Protein AF-A0A0D0SAA5-F1 (afdb_monomer_lite)

Radius of gyration: 20.8 Å; chains: 1; bounding box: 43×66×43 Å

Foldseek 3Di:
DDDDDDPDPCCCVPPCQDPPHPCDPVDPDDDDDDFDALVRQVVVQDLDDPVQSLQQCLVQNRHVVSSVQADSVDGPVVSCCVACVNPVHPNVCVVLVVQVVVDVCSPLLVLLVVQLLVPDFALVSSCVSSVHDSVVSVVSVVSCVVVVQWAFDADPDDDDDDGGGGNIQGDDDPDRRVNVSVVSVVVVVVPPD

Structure (mmCIF, N/CA/C/O backbone):
data_AF-A0A0D0SAA5-F1
#
_entry.id   AF-A0A0D0SAA5-F1
#
loop_
_atom_site.group_PDB
_atom_site.id
_atom_site.type_symbol
_atom_site.label_atom_id
_atom_site.label_alt_id
_atom_site.label_comp_id
_atom_site.label_asym_id
_atom_site.label_entity_id
_atom_site.label_seq_id
_atom_site.pdbx_PDB_ins_code
_atom_site.Cartn_x
_atom_site.Cartn_y
_atom_site.Cartn_z
_atom_site.occupancy
_atom_site.B_iso_or_equiv
_atom_site.auth_seq_id
_atom_site.auth_comp_id
_atom_site.auth_asym_id
_atom_site.auth_atom_id
_atom_site.pdbx_PDB_model_num
ATOM 1 N N . MET A 1 1 ? -12.841 -34.172 -3.229 1.00 79.88 1 MET A N 1
ATOM 2 C CA . MET A 1 1 ? -12.987 -32.746 -3.590 1.00 79.88 1 MET A CA 1
ATOM 3 C C . MET A 1 1 ? -11.594 -32.142 -3.616 1.00 79.88 1 MET A C 1
ATOM 5 O O . MET A 1 1 ? -10.878 -32.330 -2.644 1.00 79.88 1 MET A O 1
ATOM 9 N N . LEU A 1 2 ? -11.186 -31.523 -4.725 1.00 84.12 2 LEU A N 1
ATOM 10 C CA . LEU A 1 2 ? -9.892 -30.847 -4.869 1.00 84.12 2 LEU A CA 1
ATOM 11 C C . LEU A 1 2 ? -10.168 -29.350 -4.999 1.00 84.12 2 LEU A C 1
ATOM 13 O O . LEU A 1 2 ? -10.985 -28.964 -5.833 1.00 84.12 2 LEU A O 1
ATOM 17 N N . ILE A 1 3 ? -9.505 -28.534 -4.183 1.00 88.31 3 ILE A N 1
ATOM 18 C CA . ILE A 1 3 ? -9.554 -27.075 -4.282 1.00 88.31 3 ILE A CA 1
ATOM 19 C C . ILE A 1 3 ? -8.157 -26.616 -4.673 1.00 88.31 3 ILE A C 1
ATOM 21 O O . ILE A 1 3 ? -7.181 -26.968 -4.015 1.00 88.31 3 ILE A O 1
ATOM 25 N N . LEU A 1 4 ? -8.078 -25.855 -5.759 1.00 86.56 4 LEU A N 1
ATOM 26 C CA . LEU A 1 4 ? -6.849 -25.232 -6.218 1.00 86.56 4 LEU A CA 1
ATOM 27 C C . LEU A 1 4 ? -6.993 -23.717 -6.067 1.00 86.56 4 LEU A C 1
ATOM 29 O O . LEU A 1 4 ? -7.907 -23.126 -6.642 1.00 86.56 4 LEU A O 1
ATOM 33 N N . CYS A 1 5 ? -6.085 -23.107 -5.314 1.00 88.25 5 CYS A N 1
ATOM 34 C CA . CYS A 1 5 ? -5.991 -21.665 -5.128 1.00 88.25 5 CYS A CA 1
ATOM 35 C C . CYS A 1 5 ? -4.613 -21.167 -5.581 1.00 88.25 5 CYS A C 1
ATOM 37 O O . CYS A 1 5 ? -3.618 -21.886 -5.499 1.00 88.25 5 CYS A O 1
ATOM 39 N N . GLY A 1 6 ? -4.562 -19.936 -6.078 1.00 83.12 6 GLY A N 1
ATOM 40 C CA . GLY A 1 6 ? -3.330 -19.296 -6.520 1.00 83.12 6 GLY A CA 1
ATOM 41 C C . GLY A 1 6 ? -3.529 -17.791 -6.633 1.00 83.12 6 GLY A C 1
ATOM 42 O O . GLY A 1 6 ? -4.609 -17.341 -7.010 1.00 83.12 6 GLY A O 1
ATOM 43 N N . SER A 1 7 ? -2.498 -17.021 -6.290 1.00 74.62 7 SER A N 1
ATOM 44 C CA . SER A 1 7 ? -2.515 -15.555 -6.362 1.00 74.62 7 SER A CA 1
ATOM 45 C C . SER A 1 7 ? -2.307 -15.028 -7.785 1.00 74.62 7 SER A C 1
ATOM 47 O O . SER A 1 7 ? -2.818 -13.966 -8.130 1.00 74.62 7 SER A O 1
ATOM 49 N N . SER A 1 8 ? -1.603 -15.777 -8.642 1.00 81.31 8 SER A N 1
ATOM 50 C CA . SER A 1 8 ? -1.377 -15.399 -10.040 1.00 81.31 8 SER A CA 1
ATOM 51 C C . SER A 1 8 ? -2.518 -15.883 -10.935 1.00 81.31 8 SER A C 1
ATOM 53 O O . SER A 1 8 ? -2.555 -17.044 -11.352 1.00 81.31 8 SER A O 1
ATOM 55 N N . MET A 1 9 ? -3.445 -14.976 -11.247 1.00 78.75 9 MET A N 1
ATOM 56 C CA . MET A 1 9 ? -4.578 -15.260 -12.133 1.00 78.75 9 MET A CA 1
ATOM 57 C C . MET A 1 9 ? -4.109 -15.713 -13.523 1.00 78.75 9 MET A C 1
ATOM 59 O O . MET A 1 9 ? -4.581 -16.733 -14.019 1.00 78.75 9 MET A O 1
ATOM 63 N N . SER A 1 10 ? -3.108 -15.037 -14.094 1.00 74.69 10 SER A N 1
ATOM 64 C CA . SER A 1 10 ? -2.549 -15.370 -15.409 1.00 74.69 10 SER A CA 1
ATOM 65 C C . SER A 1 10 ? -1.925 -16.764 -15.425 1.00 74.69 10 SER A C 1
ATOM 67 O O . SER A 1 10 ? -2.183 -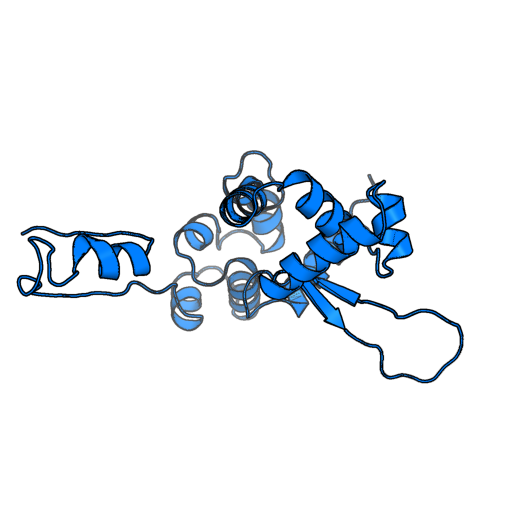17.552 -16.325 1.00 74.69 10 SER A O 1
ATOM 69 N N . TYR A 1 11 ? -1.161 -17.132 -14.390 1.00 81.81 11 TYR A N 1
ATOM 70 C CA . TYR A 1 11 ? -0.580 -18.474 -14.316 1.00 81.81 11 TYR A CA 1
ATOM 71 C C . TYR A 1 11 ? -1.658 -19.561 -14.215 1.00 81.81 11 TYR A C 1
ATOM 73 O O . TYR A 1 11 ? -1.576 -20.600 -14.877 1.00 81.81 11 TYR A O 1
ATOM 81 N N . MET A 1 12 ? -2.691 -19.309 -13.408 1.00 84.06 12 MET A N 1
ATOM 82 C CA . MET A 1 12 ? -3.827 -20.216 -13.265 1.00 84.06 12 MET A CA 1
ATOM 83 C C . MET A 1 12 ? -4.548 -20.428 -14.603 1.00 84.06 12 MET A C 1
ATOM 85 O O . MET A 1 12 ? -4.878 -21.565 -14.938 1.00 84.06 12 MET A O 1
ATOM 89 N N . GLU A 1 13 ? -4.745 -19.371 -15.387 1.00 81.69 13 GLU A N 1
ATOM 90 C CA . GLU A 1 13 ? -5.397 -19.434 -16.700 1.00 81.69 13 GLU A CA 1
ATOM 91 C C . GLU A 1 13 ? -4.508 -20.091 -17.768 1.00 81.69 13 GLU A C 1
ATOM 93 O O . GLU A 1 13 ? -4.952 -21.014 -18.454 1.00 81.69 13 GLU A O 1
ATOM 98 N N . ASP A 1 14 ? -3.238 -19.694 -17.850 1.00 83.44 14 ASP A N 1
ATOM 99 C CA . ASP A 1 14 ? -2.335 -20.062 -18.946 1.00 83.44 14 ASP A CA 1
ATOM 100 C C . ASP A 1 14 ? -1.665 -21.431 -18.779 1.00 83.44 14 ASP A C 1
ATOM 102 O O . ASP A 1 14 ? -1.259 -22.048 -19.766 1.00 83.44 14 ASP A O 1
ATOM 106 N N . HIS A 1 15 ? -1.521 -21.922 -17.546 1.00 81.81 15 HIS A N 1
ATOM 107 C CA . HIS A 1 15 ? -0.769 -23.153 -17.273 1.00 81.81 15 HIS A CA 1
ATOM 108 C C . HIS A 1 15 ? -1.620 -24.229 -16.614 1.00 81.81 15 HIS A C 1
ATOM 110 O O . HIS A 1 15 ? -1.475 -25.409 -16.935 1.00 81.81 15 HIS A O 1
ATOM 116 N N . VAL A 1 16 ? -2.513 -23.842 -15.701 1.00 81.88 16 VAL A N 1
ATOM 117 C CA . VAL A 1 16 ? -3.271 -24.820 -14.911 1.00 81.88 16 VAL A CA 1
ATOM 118 C C . VAL A 1 16 ? -4.620 -25.154 -15.542 1.00 81.88 16 VAL A C 1
ATOM 120 O O . VAL A 1 16 ? -5.055 -26.307 -15.502 1.00 81.88 16 VAL A O 1
ATOM 123 N N . LEU A 1 17 ? -5.268 -24.163 -16.151 1.00 80.75 17 LEU A N 1
ATOM 124 C CA . LEU A 1 17 ? -6.580 -24.292 -16.788 1.00 80.75 17 LEU A CA 1
ATOM 125 C C . LEU A 1 17 ? -6.523 -24.208 -18.316 1.00 80.75 17 LEU A C 1
ATOM 127 O O . LEU A 1 17 ? -7.566 -24.301 -18.965 1.00 80.75 17 LEU A O 1
ATOM 131 N N . ALA A 1 18 ? -5.331 -24.064 -18.896 1.00 81.81 18 ALA A N 1
ATOM 132 C CA . ALA A 1 18 ? -5.159 -24.012 -20.339 1.00 81.81 18 ALA A CA 1
ATOM 133 C C . ALA A 1 18 ? -5.643 -25.292 -21.022 1.00 81.81 18 ALA A C 1
ATOM 135 O O . ALA A 1 18 ? -5.653 -26.367 -20.433 1.00 81.81 18 ALA A O 1
ATOM 136 N N . TYR A 1 19 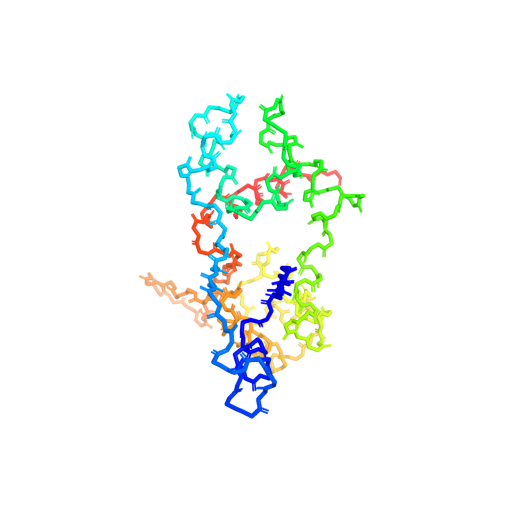? -5.976 -25.193 -22.309 1.00 81.88 19 TYR A N 1
ATOM 137 C CA . TYR A 1 19 ? -6.519 -26.300 -23.106 1.00 81.88 19 TYR A CA 1
ATOM 138 C C . TYR A 1 19 ? -5.708 -27.604 -23.015 1.00 81.88 19 TYR A C 1
ATOM 140 O O . TYR A 1 19 ? -6.259 -28.700 -23.022 1.00 81.88 19 TYR A O 1
ATOM 148 N N . ARG A 1 20 ? -4.378 -27.485 -22.927 1.00 82.69 20 ARG A N 1
ATOM 149 C CA . ARG A 1 20 ? -3.451 -28.625 -22.842 1.00 82.69 20 ARG A CA 1
ATOM 150 C C . ARG A 1 20 ? -3.234 -29.136 -21.412 1.00 82.69 20 ARG A C 1
ATOM 152 O O . ARG A 1 20 ? -2.525 -30.122 -21.233 1.00 82.69 20 ARG A O 1
ATOM 159 N N . ALA A 1 21 ? -3.798 -28.473 -20.405 1.00 84.88 21 ALA A N 1
ATOM 160 C CA . ALA A 1 21 ? -3.616 -28.817 -19.005 1.00 84.88 21 ALA A CA 1
ATOM 161 C C . ALA A 1 21 ? -4.559 -29.961 -18.579 1.00 84.88 21 ALA A C 1
ATOM 163 O O . ALA A 1 21 ? -5.701 -30.029 -19.041 1.00 84.88 21 ALA A O 1
ATOM 164 N N . PRO A 1 22 ? -4.146 -30.837 -17.642 1.00 82.56 22 PRO A N 1
ATOM 165 C CA . PRO A 1 22 ? -4.957 -31.977 -17.192 1.00 82.56 22 PRO A CA 1
ATOM 166 C C . PRO A 1 22 ? -6.322 -31.609 -16.598 1.00 82.56 22 PRO A C 1
ATOM 168 O O . PRO A 1 22 ? -7.219 -32.452 -16.529 1.00 82.56 22 PRO A O 1
ATOM 171 N N . LEU A 1 23 ? -6.467 -30.368 -16.129 1.00 83.75 23 LEU A N 1
ATOM 172 C CA . LEU A 1 23 ? -7.681 -29.857 -15.498 1.00 83.75 23 LEU A CA 1
ATOM 173 C C . LEU A 1 23 ? -8.625 -29.155 -16.487 1.00 83.75 23 LEU A C 1
ATOM 175 O O . LEU A 1 23 ? -9.716 -28.741 -16.085 1.00 83.75 23 LEU A O 1
ATOM 179 N N . TYR A 1 24 ? -8.257 -29.053 -17.771 1.00 82.25 24 TYR A N 1
ATOM 180 C CA . TYR A 1 24 ? -9.112 -28.444 -18.787 1.00 82.25 24 TYR A CA 1
ATOM 181 C C . TYR A 1 24 ? -10.475 -29.141 -18.865 1.00 82.25 24 TYR A C 1
ATOM 183 O O . TYR A 1 24 ? -10.568 -30.368 -18.922 1.00 82.25 24 TYR A O 1
ATOM 191 N N . GLY A 1 25 ? -11.550 -28.350 -18.827 1.00 82.94 25 GLY A N 1
ATOM 192 C CA . GLY A 1 25 ? -12.927 -28.851 -18.877 1.00 82.94 25 GLY A CA 1
ATOM 193 C C . GLY A 1 25 ? -13.383 -29.650 -17.647 1.00 82.94 25 GLY A C 1
ATOM 194 O O . GLY A 1 25 ? -14.510 -30.133 -17.634 1.00 82.94 25 GLY A O 1
ATOM 195 N N . ARG A 1 26 ? -12.552 -29.785 -16.601 1.00 86.31 26 ARG A N 1
ATOM 196 C CA . ARG A 1 26 ? -12.872 -30.542 -15.370 1.00 86.31 26 ARG A CA 1
ATOM 197 C C . ARG A 1 26 ? -13.234 -29.652 -14.179 1.00 86.31 26 ARG A C 1
ATOM 199 O O . ARG A 1 26 ? -13.324 -30.127 -13.050 1.00 86.31 26 ARG A O 1
ATOM 206 N N . ARG A 1 27 ? -13.419 -28.353 -14.416 1.00 82.88 27 ARG A N 1
ATOM 207 C CA . ARG A 1 27 ? -13.745 -27.363 -13.388 1.00 82.88 27 ARG A CA 1
ATOM 208 C C . ARG A 1 27 ? -15.246 -27.327 -13.121 1.00 82.88 27 ARG A C 1
ATOM 210 O O . ARG A 1 27 ? -16.012 -26.924 -13.989 1.00 82.88 27 ARG A O 1
ATOM 217 N N . THR A 1 28 ? -15.638 -27.649 -11.892 1.00 88.81 28 THR A N 1
ATOM 218 C CA . THR A 1 28 ? -17.043 -27.587 -11.451 1.00 88.81 28 THR A CA 1
ATOM 219 C C . THR A 1 28 ? -17.433 -26.217 -10.891 1.00 88.81 28 THR A C 1
ATOM 221 O O . THR A 1 28 ? -18.587 -25.822 -10.997 1.00 88.81 28 THR A O 1
ATOM 224 N N . ALA A 1 29 ? -16.483 -25.475 -10.316 1.00 86.62 29 ALA A N 1
ATOM 225 C CA . ALA A 1 29 ? -16.708 -24.135 -9.779 1.00 86.62 29 ALA A CA 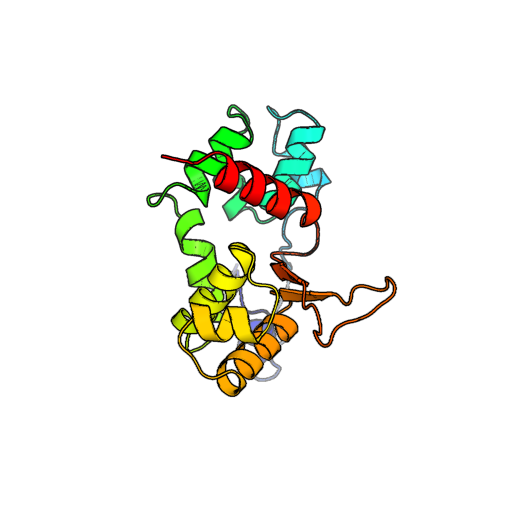1
ATOM 226 C C . ALA A 1 29 ? -15.457 -23.261 -9.945 1.00 86.62 29 ALA A C 1
ATOM 228 O O . ALA A 1 29 ? -14.332 -23.764 -9.939 1.00 86.62 29 ALA A O 1
ATOM 229 N N . GLN A 1 30 ? -15.661 -21.954 -10.090 1.00 84.81 30 GLN A N 1
ATOM 230 C CA . GLN A 1 30 ? -14.615 -20.937 -10.024 1.00 84.81 30 GLN A CA 1
ATOM 231 C C . GLN A 1 30 ? -15.101 -19.834 -9.096 1.00 84.81 30 GLN A C 1
ATOM 233 O O . GLN A 1 30 ? -16.217 -19.346 -9.253 1.00 84.81 30 GLN A O 1
ATOM 238 N N . MET A 1 31 ? -14.248 -19.427 -8.167 1.00 88.88 31 MET A N 1
ATOM 239 C CA . MET A 1 31 ? -14.486 -18.269 -7.322 1.00 88.88 31 MET A CA 1
ATOM 240 C C . MET A 1 31 ? -13.283 -17.346 -7.447 1.00 88.88 31 MET A C 1
ATOM 242 O O . MET A 1 31 ? -12.145 -17.784 -7.277 1.00 88.88 31 MET A O 1
ATOM 246 N N . LYS A 1 32 ? -13.538 -16.081 -7.777 1.00 85.75 32 LYS A N 1
ATOM 247 C CA . LYS A 1 32 ? -12.541 -15.021 -7.671 1.00 85.75 32 LYS A CA 1
ATOM 248 C C . LYS A 1 32 ? -12.771 -14.335 -6.334 1.00 85.75 32 LYS A C 1
ATOM 250 O O . LYS A 1 32 ? -13.802 -13.699 -6.155 1.00 85.75 32 LYS A O 1
ATOM 255 N N . VAL A 1 33 ? -11.834 -14.510 -5.411 1.00 87.81 33 VAL A N 1
ATOM 256 C CA . VAL A 1 33 ? -11.865 -13.806 -4.130 1.00 87.81 33 VAL A CA 1
ATOM 257 C C . VAL A 1 33 ? -11.349 -12.395 -4.378 1.00 87.81 33 VAL A C 1
ATOM 259 O O . VAL A 1 33 ? -10.248 -12.223 -4.904 1.00 87.81 33 VAL A O 1
ATOM 262 N N . LEU A 1 34 ? -12.179 -11.404 -4.074 1.00 87.88 34 LEU A N 1
ATOM 263 C CA . LEU A 1 34 ? -11.825 -9.991 -4.143 1.00 87.88 34 LEU A CA 1
ATOM 264 C C . LEU A 1 34 ? -11.528 -9.477 -2.726 1.00 87.88 34 LEU A C 1
ATOM 266 O O . LEU A 1 34 ? -11.972 -10.100 -1.759 1.00 87.88 34 LEU A O 1
ATOM 270 N N . PRO A 1 35 ? -10.763 -8.381 -2.586 1.00 87.88 35 PRO A N 1
ATOM 271 C CA . PRO A 1 35 ? -10.701 -7.647 -1.327 1.00 87.88 35 PRO A CA 1
ATOM 272 C C . PRO A 1 35 ? -12.098 -7.189 -0.906 1.00 87.88 35 PRO A C 1
ATOM 274 O O . PRO A 1 35 ? -12.958 -7.000 -1.769 1.00 87.88 35 PRO A O 1
ATOM 277 N N . PHE A 1 36 ? -12.284 -6.968 0.393 1.00 92.44 36 PHE A N 1
ATOM 278 C CA . PHE A 1 36 ? -13.531 -6.432 0.915 1.00 92.44 36 PHE A CA 1
ATOM 279 C C . PHE A 1 36 ? -13.811 -5.029 0.366 1.00 92.44 36 PHE A C 1
ATOM 281 O O . PHE A 1 36 ? -12.904 -4.205 0.184 1.00 92.44 36 PHE A O 1
ATOM 288 N N . ASP A 1 37 ? -15.072 -4.736 0.099 1.00 93.19 37 ASP A N 1
ATOM 289 C CA . ASP A 1 37 ? -15.493 -3.379 -0.199 1.00 93.19 37 ASP A CA 1
ATOM 290 C C . ASP A 1 37 ? -15.594 -2.525 1.079 1.00 93.19 37 ASP A C 1
ATOM 292 O O . ASP A 1 37 ? -15.302 -2.962 2.195 1.00 93.19 37 ASP A O 1
ATOM 296 N N . PHE A 1 38 ? -15.924 -1.247 0.905 1.00 91.31 38 PHE A N 1
ATOM 297 C CA . PHE A 1 38 ? -16.027 -0.322 2.029 1.00 91.31 38 PHE A CA 1
ATOM 298 C C . PHE A 1 38 ? -17.131 -0.717 3.018 1.00 91.31 38 PHE A C 1
ATOM 300 O O . PHE A 1 38 ? -16.946 -0.561 4.224 1.00 91.31 38 PHE A O 1
ATOM 307 N N . GLU A 1 39 ? -18.260 -1.224 2.522 1.00 94.88 39 GLU A N 1
ATOM 308 C CA . GLU A 1 39 ? -19.400 -1.617 3.350 1.00 94.88 39 GLU A CA 1
ATOM 309 C C . GLU A 1 39 ? -19.029 -2.829 4.210 1.00 94.88 39 GLU A C 1
ATOM 311 O O . GLU A 1 39 ? -19.177 -2.780 5.431 1.00 94.88 39 GLU A O 1
ATOM 316 N N . GLU A 1 40 ? -18.403 -3.840 3.608 1.00 95.62 40 GLU A N 1
ATOM 317 C CA . GLU A 1 40 ? -17.889 -5.026 4.298 1.00 95.62 40 GLU A CA 1
ATOM 318 C C . GLU A 1 40 ? -16.845 -4.663 5.373 1.00 95.62 40 GLU A C 1
ATOM 320 O O . GLU A 1 40 ? -16.866 -5.199 6.483 1.00 95.62 40 GLU A O 1
ATOM 325 N N . VAL A 1 41 ? -15.953 -3.702 5.100 1.00 94.25 41 VAL A N 1
ATOM 326 C CA . VAL A 1 41 ? -14.990 -3.213 6.105 1.00 94.25 41 VAL A CA 1
ATOM 327 C C . VAL A 1 41 ? -15.678 -2.422 7.220 1.00 94.25 41 VAL A C 1
ATOM 329 O O . VAL A 1 41 ? -15.286 -2.522 8.388 1.00 94.25 41 VAL A O 1
ATOM 332 N N . CYS A 1 42 ? -16.720 -1.655 6.898 1.00 93.88 42 CYS A N 1
ATOM 333 C CA . CYS A 1 42 ? -17.521 -0.967 7.902 1.00 93.88 42 CYS A CA 1
ATOM 334 C C . CYS A 1 42 ? -18.273 -1.934 8.820 1.00 93.88 42 CYS A C 1
ATOM 336 O O . CYS A 1 42 ? -18.428 -1.621 10.003 1.00 93.88 42 CYS A O 1
ATOM 338 N N . GLU A 1 43 ? -18.737 -3.067 8.297 1.00 94.69 43 GLU A N 1
ATOM 339 C CA . GLU A 1 43 ? -19.348 -4.136 9.089 1.00 94.69 43 GLU A CA 1
ATOM 340 C C . GLU A 1 43 ? -18.318 -4.857 9.963 1.00 94.69 43 GLU A C 1
ATOM 342 O O . GLU A 1 43 ? -18.611 -5.176 11.115 1.00 94.69 43 GLU A O 1
ATOM 347 N N . TYR A 1 44 ? -17.103 -5.065 9.445 1.00 94.81 44 TYR A N 1
ATOM 348 C CA . TYR A 1 44 ? -16.019 -5.722 10.174 1.00 94.81 44 TYR A CA 1
ATOM 349 C C . TYR A 1 44 ? -15.589 -4.950 11.430 1.00 94.81 44 TYR A C 1
ATOM 351 O O . TYR A 1 44 ? -15.437 -5.544 12.498 1.00 94.81 44 TYR A O 1
ATOM 359 N N . PHE A 1 45 ? -15.402 -3.631 11.330 1.00 94.56 45 PHE A N 1
ATOM 360 C CA . PHE A 1 45 ? -14.994 -2.814 12.474 1.00 94.56 45 PHE A CA 1
ATOM 361 C C . PHE A 1 45 ? -16.200 -2.336 13.278 1.00 94.56 45 PHE A C 1
ATOM 363 O O . PHE A 1 45 ? -16.980 -1.503 12.817 1.00 94.56 45 PHE A O 1
ATOM 370 N N . SER A 1 46 ? -16.328 -2.798 14.519 1.00 91.75 46 SER A N 1
ATOM 371 C CA . SER A 1 46 ? -17.458 -2.443 15.388 1.00 91.75 46 SER A CA 1
ATOM 372 C C . SER A 1 46 ? -17.131 -1.312 16.367 1.00 91.75 46 SER A C 1
ATOM 374 O O . SER A 1 46 ? -18.027 -0.550 16.727 1.00 91.75 46 SER A O 1
ATOM 376 N N . GLY A 1 47 ? -15.857 -1.176 16.754 1.00 92.50 47 GLY A N 1
ATOM 377 C CA . GLY A 1 47 ? -15.377 -0.175 17.713 1.00 92.50 47 GLY A CA 1
ATOM 378 C C . GLY A 1 47 ? -15.158 1.225 17.134 1.00 92.50 47 GLY A C 1
ATOM 379 O O . GLY A 1 47 ? -15.228 2.203 17.873 1.00 92.50 47 GLY A O 1
ATOM 380 N N . PHE A 1 48 ? -14.959 1.341 15.818 1.00 95.00 48 PHE A N 1
ATOM 381 C CA . PHE A 1 48 ? -14.707 2.626 15.162 1.00 95.00 48 PHE A CA 1
ATOM 382 C C . PHE A 1 48 ? -15.967 3.455 14.909 1.00 95.00 48 PHE A C 1
ATOM 384 O O . PHE A 1 48 ? -17.023 2.936 14.530 1.00 9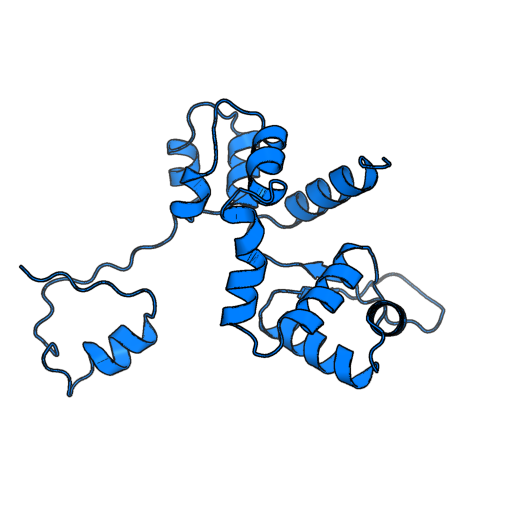5.00 48 PHE A O 1
ATOM 391 N N . LEU A 1 49 ? -15.819 4.778 14.996 1.00 94.19 49 LEU A N 1
ATOM 392 C CA . LEU A 1 49 ? -16.793 5.735 14.473 1.00 94.19 49 LEU A CA 1
ATOM 393 C C . LEU A 1 49 ? -16.835 5.693 12.936 1.00 94.19 49 LEU A C 1
ATOM 395 O O . LEU A 1 49 ? -15.894 5.258 12.277 1.00 94.19 49 LEU A O 1
ATOM 399 N N . ALA A 1 50 ? -17.921 6.187 12.336 1.00 92.06 50 ALA A N 1
ATOM 400 C CA . ALA A 1 50 ? -18.092 6.177 10.878 1.00 92.06 50 ALA A CA 1
ATOM 401 C C . ALA A 1 50 ? -16.937 6.869 10.128 1.00 92.06 50 ALA A C 1
ATOM 403 O O . ALA A 1 50 ? -16.476 6.371 9.101 1.00 92.06 50 ALA A O 1
ATOM 404 N N . GLU A 1 51 ? -16.439 7.986 10.664 1.00 91.31 51 GLU A N 1
ATOM 405 C CA . GLU A 1 51 ? -15.282 8.690 10.107 1.00 91.31 51 GLU A CA 1
ATOM 406 C C . GLU A 1 51 ? -14.027 7.819 10.179 1.00 91.31 51 GLU A C 1
ATOM 408 O O . GLU A 1 51 ? -13.367 7.620 9.166 1.00 91.31 51 GLU A O 1
ATOM 413 N N . GLU A 1 52 ? -13.742 7.220 11.336 1.00 91.88 52 GLU A N 1
ATOM 414 C CA . GLU A 1 52 ? -12.586 6.342 11.548 1.00 91.88 52 GLU A CA 1
ATOM 415 C C . GLU A 1 52 ? -12.613 5.109 10.643 1.00 91.88 52 GLU A C 1
ATOM 417 O O . GLU A 1 52 ? -11.574 4.733 10.109 1.00 91.88 52 GLU A O 1
ATOM 422 N N . LYS A 1 53 ? -13.791 4.527 10.384 1.00 92.81 53 LYS A N 1
ATOM 423 C CA . LYS A 1 53 ? -13.948 3.440 9.404 1.00 92.81 53 LYS A CA 1
ATOM 424 C C . LYS A 1 53 ? -13.539 3.885 7.999 1.00 92.81 53 LYS A C 1
ATOM 426 O O . LYS A 1 53 ? -12.830 3.153 7.311 1.00 92.81 53 LYS A O 1
ATOM 431 N N . ALA A 1 54 ? -13.938 5.090 7.587 1.00 89.44 54 ALA A N 1
ATOM 432 C CA . ALA A 1 54 ? -13.525 5.669 6.309 1.00 89.44 54 ALA A CA 1
ATOM 433 C C . ALA A 1 54 ? -12.015 5.938 6.258 1.00 89.44 54 ALA A C 1
ATOM 435 O O . ALA A 1 54 ? -11.378 5.632 5.247 1.00 89.44 54 ALA A O 1
ATOM 436 N N . LEU A 1 55 ? -11.424 6.450 7.346 1.00 87.19 55 LEU A N 1
ATOM 437 C CA . LEU A 1 55 ? -9.971 6.631 7.436 1.00 87.19 55 LEU A CA 1
ATOM 438 C C . LEU A 1 55 ? -9.253 5.280 7.338 1.00 87.19 55 LEU A C 1
ATOM 440 O O . LEU A 1 55 ? -8.320 5.146 6.552 1.00 87.19 55 LEU A O 1
ATOM 444 N N . MET A 1 56 ? -9.710 4.276 8.089 1.00 88.31 56 MET A N 1
ATOM 445 C CA . MET A 1 56 ? -9.093 2.955 8.133 1.00 88.31 56 MET A CA 1
ATOM 446 C C . MET A 1 56 ? -9.152 2.270 6.768 1.00 88.31 56 MET A C 1
ATOM 448 O O . MET A 1 56 ? -8.117 1.849 6.257 1.00 88.31 56 MET A O 1
ATOM 452 N N . TYR A 1 57 ? -10.320 2.252 6.119 1.00 88.75 57 TYR A N 1
ATOM 453 C CA . TYR A 1 57 ? -10.443 1.742 4.752 1.00 88.75 57 TYR A CA 1
ATOM 454 C C . TYR A 1 57 ? -9.541 2.502 3.770 1.00 88.75 57 TYR A C 1
ATOM 456 O O . TYR A 1 57 ? -8.917 1.896 2.906 1.00 88.75 57 TYR A O 1
ATOM 464 N N . GLY A 1 58 ? -9.398 3.820 3.926 1.00 81.88 58 GLY A N 1
ATOM 465 C CA . GLY A 1 58 ? -8.467 4.612 3.120 1.00 81.88 58 GLY A CA 1
ATOM 466 C C . GLY A 1 58 ? -6.985 4.281 3.349 1.00 81.88 58 GLY A C 1
ATOM 467 O O . GLY A 1 58 ? -6.179 4.514 2.450 1.00 81.88 58 GLY A O 1
ATOM 468 N N . ILE A 1 59 ? -6.617 3.755 4.524 1.00 82.75 59 ILE A N 1
ATOM 469 C CA . ILE A 1 59 ? -5.235 3.394 4.881 1.00 82.75 59 ILE A CA 1
ATOM 470 C C . ILE A 1 59 ? -4.901 1.966 4.433 1.00 82.75 59 ILE A C 1
ATOM 472 O O . ILE A 1 59 ? -3.881 1.760 3.780 1.00 82.75 59 ILE A O 1
ATOM 476 N N . VAL A 1 60 ? -5.730 0.981 4.794 1.00 82.19 60 VAL A N 1
ATOM 477 C CA . VAL A 1 60 ? -5.440 -0.451 4.573 1.00 82.19 60 VAL A CA 1
ATOM 478 C C . VAL A 1 60 ? -6.229 -1.078 3.421 1.00 82.19 60 VAL A C 1
ATOM 480 O O . VAL A 1 60 ? -5.931 -2.200 3.008 1.00 82.19 60 VAL A O 1
ATOM 483 N N . GLY A 1 61 ? -7.224 -0.377 2.881 1.00 86.81 61 GLY A N 1
ATOM 484 C CA . GLY A 1 61 ? -8.131 -0.916 1.874 1.00 86.81 61 GLY A CA 1
ATOM 485 C C . GLY A 1 61 ? -8.972 -2.082 2.398 1.00 86.81 61 GLY A C 1
ATOM 486 O O . GLY A 1 61 ? -9.259 -2.200 3.587 1.00 86.81 61 GLY A O 1
ATOM 487 N N . GLY A 1 62 ? -9.359 -2.959 1.473 1.00 86.50 62 GLY A N 1
ATOM 488 C CA . GLY A 1 62 ? -10.175 -4.144 1.737 1.00 86.50 62 GLY A CA 1
ATOM 489 C C . GLY A 1 62 ? -9.408 -5.438 1.979 1.00 86.50 62 GLY A C 1
ATOM 490 O O . GLY A 1 62 ? -10.016 -6.501 2.084 1.00 86.50 62 GLY A O 1
ATOM 491 N N . THR A 1 63 ? -8.074 -5.407 1.968 1.00 87.75 63 THR A N 1
ATOM 492 C CA . THR A 1 63 ? -7.272 -6.634 2.018 1.00 87.75 63 THR A CA 1
ATOM 493 C C . THR A 1 63 ? -7.400 -7.282 3.401 1.00 87.75 63 THR A C 1
ATOM 495 O O . THR A 1 63 ? -6.943 -6.690 4.383 1.00 87.75 63 THR A O 1
ATOM 498 N N . PRO A 1 64 ? -7.941 -8.514 3.517 1.00 89.50 64 PRO A N 1
ATOM 499 C CA . PRO A 1 64 ? -8.213 -9.133 4.817 1.00 89.50 64 PRO A CA 1
ATOM 500 C C . PRO A 1 64 ? -6.979 -9.234 5.717 1.00 89.50 64 PRO A C 1
ATOM 502 O O . PRO A 1 64 ? -7.056 -8.986 6.916 1.00 89.50 64 PRO A O 1
ATOM 505 N N . GLN A 1 65 ? -5.816 -9.539 5.133 1.00 86.62 65 GLN A N 1
ATOM 506 C CA . GLN A 1 65 ? -4.558 -9.629 5.875 1.00 86.62 65 GLN A CA 1
ATOM 507 C C . GLN A 1 65 ? -4.181 -8.310 6.562 1.00 86.62 65 GLN A C 1
ATOM 509 O O . GLN A 1 65 ? -3.643 -8.347 7.664 1.00 86.62 65 GLN A O 1
ATOM 514 N N . TYR A 1 66 ? -4.461 -7.163 5.939 1.00 90.00 66 TYR A N 1
ATOM 515 C CA . TYR A 1 66 ? -4.140 -5.854 6.508 1.00 90.00 66 TYR A CA 1
ATOM 516 C C . TYR A 1 66 ? -5.173 -5.441 7.560 1.00 90.00 66 TYR A C 1
ATOM 518 O O . TYR A 1 66 ? -4.800 -4.941 8.616 1.00 90.00 66 TYR A O 1
ATOM 526 N N . LEU A 1 67 ? -6.455 -5.737 7.325 1.00 91.88 67 LEU A N 1
ATOM 527 C CA . LEU A 1 67 ? -7.537 -5.499 8.288 1.00 91.88 67 LEU A CA 1
ATOM 528 C C . LEU A 1 67 ? -7.334 -6.271 9.600 1.00 91.88 67 LEU A C 1
ATOM 530 O O . LEU A 1 67 ? -7.594 -5.732 10.671 1.00 91.88 67 LEU A O 1
ATOM 534 N N . LEU A 1 68 ? -6.806 -7.498 9.534 1.00 92.94 68 LEU A N 1
ATOM 535 C CA . LEU A 1 68 ? -6.479 -8.317 10.711 1.00 92.94 68 LEU A CA 1
ATOM 536 C C . LEU A 1 68 ? -5.368 -7.727 11.594 1.00 92.94 68 LEU A C 1
ATOM 538 O O . LEU A 1 68 ? -5.239 -8.124 12.749 1.00 92.94 68 LEU A O 1
ATOM 542 N N . GLN A 1 69 ? -4.548 -6.821 11.060 1.00 91.50 69 GLN A N 1
ATOM 543 C CA . GLN A 1 69 ? -3.493 -6.143 11.821 1.00 91.50 69 GLN A CA 1
ATOM 544 C C . GLN A 1 69 ? -4.014 -4.894 12.546 1.00 91.50 69 GLN A C 1
ATOM 546 O O . GLN A 1 69 ? -3.275 -4.298 13.326 1.00 91.50 69 GLN A O 1
ATOM 551 N N . MET A 1 70 ? -5.257 -4.483 12.276 1.00 93.38 70 MET A N 1
ATOM 552 C CA . MET A 1 70 ? -5.878 -3.305 12.874 1.00 93.38 70 MET A CA 1
ATOM 553 C C . MET A 1 70 ? -6.725 -3.698 14.086 1.00 93.38 70 MET A C 1
ATOM 555 O O . MET A 1 70 ? -7.398 -4.728 14.092 1.00 93.38 70 MET A O 1
ATOM 559 N N . ASN A 1 71 ? -6.717 -2.844 15.103 1.00 94.56 71 ASN A N 1
ATOM 560 C CA . ASN A 1 71 ? -7.475 -2.991 16.335 1.00 94.56 71 ASN A CA 1
ATOM 561 C C . ASN A 1 71 ? -8.474 -1.835 16.470 1.00 94.56 71 ASN A C 1
ATOM 563 O O . ASN A 1 71 ? -8.073 -0.680 16.613 1.00 94.56 71 ASN A O 1
ATOM 567 N N . ASP A 1 72 ? -9.769 -2.146 16.457 1.00 94.12 72 ASP A N 1
ATOM 568 C CA . ASP A 1 72 ? -10.847 -1.153 16.556 1.00 94.12 72 ASP A CA 1
ATOM 569 C C . ASP A 1 72 ? -11.089 -0.614 17.972 1.00 94.12 72 ASP A C 1
ATOM 571 O O . ASP A 1 72 ? -11.950 0.239 18.167 1.00 94.12 72 ASP A O 1
ATOM 575 N N . GLN A 1 73 ? -10.319 -1.083 18.957 1.00 94.69 73 GLN A N 1
ATOM 576 C CA . GLN A 1 73 ? -10.273 -0.524 20.312 1.00 94.69 73 GLN A CA 1
ATOM 577 C C . GLN A 1 73 ? -9.181 0.539 20.477 1.00 94.69 73 GLN A C 1
ATOM 579 O O . GLN A 1 73 ? -9.090 1.181 21.523 1.00 94.69 73 GLN A O 1
ATOM 584 N N . TRP A 1 74 ? -8.313 0.688 19.479 1.00 94.31 74 TRP A N 1
ATOM 585 C CA . TRP A 1 74 ? -7.250 1.683 19.452 1.00 94.31 74 TRP A CA 1
ATOM 586 C C . TRP A 1 74 ? -7.641 2.835 18.549 1.00 94.31 74 TRP A C 1
ATOM 588 O O . TRP A 1 74 ? -8.321 2.636 17.551 1.00 94.31 74 TRP A O 1
ATOM 598 N N . SER A 1 75 ? -7.140 4.030 18.836 1.00 92.94 75 SER A N 1
ATOM 599 C CA . SER A 1 75 ? -7.259 5.149 17.902 1.00 92.94 75 SER A CA 1
ATOM 600 C C . SER A 1 75 ? -6.577 4.838 16.559 1.00 92.94 75 SER A C 1
ATOM 602 O O . SER A 1 75 ? -5.698 3.973 16.453 1.00 92.94 75 SER A O 1
ATOM 604 N N . ILE A 1 76 ? -6.939 5.576 15.506 1.00 89.44 76 ILE A N 1
ATOM 605 C CA . ILE A 1 76 ? -6.265 5.478 14.199 1.00 89.44 76 ILE A CA 1
ATOM 606 C C . ILE A 1 76 ? -4.753 5.723 14.330 1.00 89.44 76 ILE A C 1
ATOM 608 O O . ILE A 1 76 ? -3.949 5.012 13.731 1.00 89.44 76 ILE A O 1
ATOM 612 N N . GLU A 1 77 ? -4.356 6.694 15.153 1.00 88.38 77 GLU A N 1
ATOM 613 C CA . GLU A 1 77 ? -2.950 7.000 15.428 1.00 88.38 77 GLU A CA 1
ATOM 614 C C . GLU A 1 77 ? -2.213 5.816 16.067 1.00 88.38 77 GLU A C 1
ATOM 616 O O . GLU A 1 77 ? -1.112 5.466 15.638 1.00 88.38 77 GLU A O 1
ATOM 621 N N . GLU A 1 78 ? -2.809 5.179 17.074 1.00 92.31 78 GLU A N 1
ATOM 622 C CA . GLU A 1 78 ? -2.218 4.013 17.732 1.00 92.31 78 GLU A CA 1
ATOM 623 C C . GLU A 1 78 ? -2.099 2.826 16.780 1.00 92.31 78 GLU A C 1
ATOM 625 O O . GLU A 1 78 ? -1.063 2.158 16.774 1.00 92.31 78 GLU A O 1
ATOM 630 N N . ASN A 1 79 ? -3.107 2.596 15.935 1.00 93.44 79 ASN A N 1
ATOM 631 C CA . ASN A 1 79 ? -3.029 1.588 14.884 1.00 93.44 79 ASN A CA 1
ATOM 632 C C . ASN A 1 79 ? -1.833 1.840 13.967 1.00 93.44 79 ASN A C 1
ATOM 634 O O . ASN A 1 79 ? -1.016 0.943 13.775 1.00 93.44 79 ASN A O 1
ATOM 638 N N . ILE A 1 80 ? -1.667 3.067 13.466 1.00 88.06 80 ILE A N 1
ATOM 639 C CA . ILE A 1 80 ? -0.550 3.426 12.581 1.00 88.06 80 ILE A CA 1
ATOM 640 C C . ILE A 1 80 ? 0.799 3.224 13.277 1.00 88.06 80 ILE A C 1
ATOM 642 O O . ILE A 1 80 ? 1.705 2.615 12.703 1.00 88.06 80 ILE A O 1
ATOM 646 N N . LYS A 1 81 ? 0.933 3.691 14.523 1.00 87.00 81 LYS A N 1
ATOM 647 C CA . LYS A 1 81 ? 2.175 3.559 15.296 1.00 87.00 81 LYS A CA 1
ATOM 648 C C . LYS A 1 81 ? 2.575 2.104 15.512 1.00 87.00 81 LYS A C 1
ATOM 650 O O . LYS A 1 81 ? 3.746 1.772 15.369 1.00 87.00 81 LYS A O 1
ATOM 655 N N . ASN A 1 82 ? 1.614 1.245 15.841 1.00 90.50 82 ASN A N 1
ATOM 656 C CA . ASN A 1 82 ? 1.872 -0.158 16.165 1.00 90.50 82 ASN A CA 1
ATOM 657 C C . ASN A 1 82 ? 1.976 -1.068 14.934 1.00 90.50 82 ASN A C 1
ATOM 659 O O . ASN A 1 82 ? 2.391 -2.221 15.073 1.00 90.50 82 ASN A O 1
ATOM 663 N N . THR A 1 83 ? 1.636 -0.559 13.748 1.00 88.19 83 THR A N 1
ATOM 664 C CA . THR A 1 83 ? 1.686 -1.307 12.489 1.00 88.19 83 THR A CA 1
ATOM 665 C C . THR A 1 83 ? 2.719 -0.711 11.539 1.00 88.19 83 THR A C 1
ATOM 667 O O . THR A 1 83 ? 3.866 -1.145 11.527 1.00 88.19 83 THR A O 1
ATOM 670 N N . PHE A 1 84 ? 2.362 0.330 10.795 1.00 81.56 84 PHE A N 1
ATOM 671 C CA . PHE A 1 84 ? 3.204 0.943 9.767 1.00 81.56 84 PHE A CA 1
ATOM 672 C C . PHE A 1 84 ? 4.483 1.597 10.297 1.00 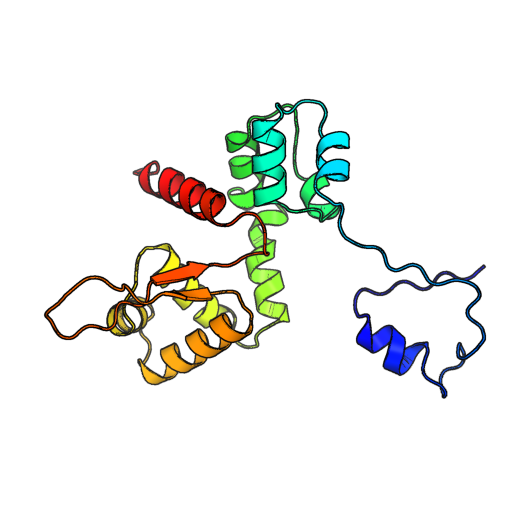81.56 84 PHE A C 1
ATOM 674 O O . PHE A 1 84 ? 5.442 1.728 9.543 1.00 81.56 84 PHE A O 1
ATOM 681 N N . LEU A 1 85 ? 4.510 2.027 11.562 1.00 82.19 85 LEU A N 1
ATOM 682 C CA . LEU A 1 85 ? 5.685 2.663 12.177 1.00 82.19 85 LEU A CA 1
ATOM 683 C C . LEU A 1 85 ? 6.399 1.764 13.192 1.00 82.19 85 LEU A C 1
ATOM 685 O O . LEU A 1 85 ? 7.312 2.220 13.880 1.00 82.19 85 LEU A O 1
ATOM 689 N N . ASN A 1 86 ? 6.004 0.495 13.287 1.00 82.75 86 ASN A N 1
ATOM 690 C CA . ASN A 1 86 ? 6.612 -0.468 14.190 1.00 82.75 86 ASN A CA 1
ATOM 691 C C . ASN A 1 86 ? 7.487 -1.451 13.397 1.00 82.75 86 ASN A C 1
ATOM 693 O O . ASN A 1 86 ? 6.933 -2.321 12.729 1.00 82.75 86 ASN A O 1
ATOM 697 N N . PRO A 1 87 ? 8.826 -1.412 13.536 1.00 84.19 87 PRO A N 1
ATOM 698 C CA . PRO A 1 87 ? 9.733 -2.319 12.826 1.00 84.19 87 PRO A CA 1
ATOM 699 C C . PRO A 1 87 ? 9.502 -3.813 13.088 1.00 84.19 87 PRO A C 1
ATOM 701 O O . PRO A 1 87 ? 10.015 -4.650 12.358 1.00 84.19 87 PRO A O 1
ATOM 704 N N . THR A 1 88 ? 8.765 -4.164 14.145 1.00 88.75 88 THR A N 1
ATOM 705 C CA . THR A 1 88 ? 8.411 -5.558 14.460 1.00 88.75 88 THR A CA 1
ATOM 706 C C . THR A 1 88 ? 7.102 -6.017 13.808 1.00 88.75 88 THR A C 1
ATOM 708 O O . THR A 1 88 ? 6.777 -7.203 13.859 1.00 88.75 88 THR A O 1
ATOM 711 N N . SER A 1 89 ? 6.336 -5.103 13.204 1.00 85.62 89 SER A N 1
ATOM 712 C CA . SER A 1 89 ? 5.087 -5.420 12.515 1.00 85.62 89 SER A CA 1
ATOM 713 C C . SER A 1 89 ? 5.347 -5.898 11.090 1.00 85.62 89 SER A C 1
ATOM 715 O O . SER A 1 89 ? 6.158 -5.329 10.366 1.00 85.62 89 SER A O 1
ATOM 717 N N . SER A 1 90 ? 4.573 -6.886 10.642 1.00 81.69 90 SER A N 1
ATOM 718 C CA . SER A 1 90 ? 4.611 -7.353 9.249 1.00 81.69 90 SER A CA 1
ATOM 719 C C . SER A 1 90 ? 4.301 -6.250 8.225 1.00 81.69 90 SER A C 1
ATOM 721 O O . SER A 1 90 ? 4.861 -6.254 7.132 1.00 81.69 90 SER A O 1
ATOM 723 N N . LEU A 1 91 ? 3.465 -5.269 8.588 1.00 79.44 91 LEU A N 1
ATOM 724 C CA . LEU A 1 91 ? 3.097 -4.157 7.706 1.00 79.44 91 LEU A CA 1
ATOM 725 C C . LEU A 1 91 ? 4.226 -3.144 7.494 1.00 79.44 91 LEU A C 1
ATOM 727 O O . LEU A 1 91 ? 4.164 -2.367 6.544 1.00 79.44 91 LEU A O 1
ATOM 731 N N . PHE A 1 92 ? 5.254 -3.151 8.345 1.00 77.38 92 PHE A N 1
ATOM 732 C CA . PHE A 1 92 ? 6.405 -2.265 8.200 1.00 77.38 92 PHE A CA 1
ATOM 733 C C . PHE A 1 92 ? 7.262 -2.633 6.982 1.00 77.38 92 PHE A C 1
ATOM 735 O O . PHE A 1 92 ? 7.689 -1.756 6.235 1.00 77.38 92 PHE A O 1
ATOM 742 N N . GLU A 1 93 ? 7.481 -3.930 6.746 1.00 76.31 93 GLU A N 1
ATOM 743 C CA . GLU A 1 93 ? 8.300 -4.425 5.628 1.00 76.31 93 GLU A CA 1
ATOM 744 C C . GLU A 1 93 ? 7.512 -4.571 4.316 1.00 76.31 93 GLU A C 1
ATOM 746 O O . GLU A 1 93 ? 8.099 -4.675 3.235 1.00 76.31 93 GLU A O 1
ATOM 751 N N . GLU A 1 94 ? 6.180 -4.568 4.389 1.00 75.06 94 GLU A N 1
ATOM 752 C CA . GLU A 1 94 ? 5.292 -4.832 3.255 1.00 75.06 94 GLU A CA 1
ATOM 753 C C . GLU A 1 94 ? 5.543 -3.918 2.040 1.00 75.06 94 GLU A C 1
ATOM 755 O O . GLU A 1 94 ? 5.677 -4.446 0.932 1.00 75.06 94 GLU A O 1
ATOM 760 N N . PRO A 1 95 ? 5.698 -2.582 2.179 1.00 72.50 95 PRO A N 1
ATOM 761 C CA . PRO A 1 95 ? 5.972 -1.721 1.028 1.00 72.50 95 PRO A CA 1
ATOM 762 C C . PRO A 1 95 ? 7.262 -2.101 0.291 1.00 72.50 95 PRO A C 1
ATOM 764 O O . PRO A 1 95 ? 7.308 -2.075 -0.940 1.00 72.50 95 PRO A O 1
ATOM 767 N N . GLU A 1 96 ? 8.309 -2.481 1.028 1.00 70.44 96 GLU A N 1
ATOM 768 C CA . GLU A 1 96 ? 9.582 -2.892 0.436 1.00 70.44 96 GLU A CA 1
ATOM 769 C C . GLU A 1 96 ? 9.462 -4.257 -0.252 1.00 70.44 96 GLU A C 1
ATOM 771 O O . GLU A 1 96 ? 9.999 -4.447 -1.348 1.00 70.44 96 GLU A O 1
ATOM 776 N N . ASN A 1 97 ? 8.736 -5.196 0.357 1.00 71.81 97 ASN A N 1
ATOM 777 C CA . ASN A 1 97 ? 8.506 -6.526 -0.199 1.00 71.81 97 ASN A CA 1
ATOM 778 C C . ASN A 1 97 ? 7.692 -6.471 -1.496 1.00 71.81 97 ASN A C 1
ATOM 780 O O . ASN A 1 97 ? 8.088 -7.094 -2.483 1.00 71.81 97 ASN A O 1
ATOM 784 N N . LEU A 1 98 ? 6.617 -5.680 -1.526 1.00 72.12 98 LEU A N 1
ATOM 785 C CA . LEU A 1 98 ? 5.818 -5.461 -2.733 1.00 72.12 98 LEU A CA 1
ATOM 786 C C . LEU A 1 98 ? 6.653 -4.804 -3.835 1.00 72.12 98 LEU A C 1
ATOM 788 O O . LEU A 1 98 ? 6.646 -5.258 -4.977 1.00 72.12 98 LEU A O 1
ATOM 792 N N . LEU A 1 99 ? 7.454 -3.790 -3.497 1.00 71.31 99 LEU A N 1
ATOM 793 C CA . LEU A 1 99 ? 8.318 -3.144 -4.481 1.00 71.31 99 LEU A CA 1
ATOM 794 C C . LEU A 1 99 ? 9.344 -4.129 -5.069 1.00 71.31 99 LEU A C 1
ATOM 796 O O . LEU A 1 99 ? 9.533 -4.160 -6.281 1.00 71.31 99 LEU A O 1
ATOM 800 N N . LYS A 1 100 ? 9.969 -4.985 -4.251 1.00 75.12 100 LYS A N 1
ATOM 801 C CA . LYS A 1 100 ? 10.921 -6.014 -4.721 1.00 75.12 100 LYS A CA 1
ATOM 802 C C . LYS A 1 100 ? 10.297 -7.049 -5.662 1.00 75.12 100 LYS A C 1
ATOM 804 O O . LYS A 1 100 ? 11.023 -7.644 -6.456 1.00 75.12 100 LYS A O 1
ATOM 809 N N . GLN A 1 101 ? 8.988 -7.282 -5.578 1.00 70.88 101 GLN A N 1
ATOM 810 C CA . GLN A 1 101 ? 8.280 -8.170 -6.506 1.00 70.88 101 GLN A CA 1
ATOM 811 C C . GLN A 1 101 ? 8.083 -7.518 -7.882 1.00 70.88 101 GLN A C 1
ATOM 813 O O . GLN A 1 101 ? 8.136 -8.209 -8.898 1.00 70.88 101 GLN A O 1
ATOM 818 N N . GLU A 1 102 ? 7.929 -6.193 -7.920 1.00 70.56 102 GLU A N 1
ATOM 819 C CA . GLU A 1 102 ? 7.679 -5.428 -9.146 1.00 70.56 102 GLU A CA 1
ATOM 820 C C . GLU A 1 102 ? 8.965 -4.988 -9.866 1.00 70.56 102 GLU A C 1
ATOM 822 O O . GLU A 1 102 ? 8.980 -4.830 -11.091 1.00 70.56 102 GLU A O 1
ATOM 827 N N . VAL A 1 103 ? 10.071 -4.775 -9.137 1.00 75.38 103 VAL A N 1
ATOM 828 C CA . VAL A 1 103 ? 11.304 -4.200 -9.703 1.00 75.38 103 VAL A CA 1
ATOM 829 C C . VAL A 1 103 ? 12.586 -4.923 -9.280 1.00 75.38 103 VAL A C 1
ATOM 831 O O . VAL A 1 103 ? 12.740 -5.378 -8.153 1.00 75.38 103 VAL A O 1
ATOM 834 N N . ARG A 1 104 ? 13.572 -4.961 -10.191 1.00 73.94 104 ARG A N 1
ATOM 835 C CA . ARG A 1 104 ? 14.879 -5.609 -9.957 1.00 73.94 104 ARG A CA 1
ATOM 836 C C . ARG A 1 104 ? 15.800 -4.853 -8.991 1.00 73.94 104 ARG A C 1
ATOM 838 O O . ARG A 1 104 ? 16.578 -5.488 -8.293 1.00 73.94 104 ARG A O 1
ATOM 845 N N . GLU A 1 105 ? 15.735 -3.520 -8.958 1.00 77.19 105 GLU A N 1
ATOM 846 C CA . GLU A 1 105 ? 16.630 -2.667 -8.153 1.00 77.19 105 GLU A CA 1
ATOM 847 C C . GLU A 1 105 ? 15.859 -1.809 -7.141 1.00 77.19 105 GLU A C 1
ATOM 849 O O . GLU A 1 105 ? 15.830 -0.579 -7.227 1.00 77.19 105 GLU A O 1
ATOM 854 N N . ALA A 1 106 ? 15.212 -2.458 -6.170 1.00 78.31 106 ALA A N 1
ATOM 855 C CA . ALA A 1 106 ? 14.345 -1.794 -5.193 1.00 78.31 106 ALA A CA 1
ATOM 856 C C . ALA A 1 106 ? 15.032 -0.656 -4.409 1.00 78.31 106 ALA A C 1
ATOM 858 O O . ALA A 1 106 ? 14.381 0.331 -4.079 1.00 78.31 106 ALA A O 1
ATOM 859 N N . THR A 1 107 ? 16.345 -0.737 -4.161 1.00 84.38 107 THR A N 1
ATOM 860 C CA . THR A 1 107 ? 17.098 0.274 -3.397 1.00 84.38 107 THR A CA 1
ATOM 861 C C . THR A 1 107 ? 17.015 1.668 -4.018 1.00 84.38 107 THR A C 1
ATOM 863 O O . THR A 1 107 ? 16.724 2.636 -3.317 1.00 84.38 107 THR A O 1
ATOM 866 N N . LEU A 1 108 ? 17.223 1.785 -5.333 1.00 86.31 108 LEU A N 1
ATOM 867 C CA . LEU A 1 108 ? 17.203 3.083 -6.010 1.00 86.31 108 LEU A CA 1
ATOM 868 C C . LEU A 1 108 ? 15.771 3.617 -6.169 1.00 86.31 108 LEU A C 1
ATOM 870 O O . LEU A 1 108 ? 15.535 4.818 -6.031 1.00 86.31 108 LEU A O 1
ATOM 874 N N . TYR A 1 109 ? 14.790 2.732 -6.368 1.00 83.88 109 TYR A N 1
ATOM 875 C CA . TYR A 1 109 ? 13.380 3.121 -6.313 1.00 83.88 109 TYR A CA 1
ATOM 876 C C . TYR A 1 109 ? 12.997 3.677 -4.941 1.00 83.88 109 TYR A C 1
ATOM 878 O O . TYR A 1 109 ? 12.418 4.759 -4.881 1.00 83.88 109 TYR A O 1
ATOM 886 N N . ASN A 1 110 ? 13.381 3.001 -3.855 1.00 81.12 110 ASN A N 1
ATOM 887 C CA . ASN A 1 110 ? 13.149 3.474 -2.492 1.00 81.12 110 ASN A CA 1
ATOM 888 C C . ASN A 1 110 ? 13.812 4.829 -2.248 1.00 81.12 110 ASN A C 1
ATOM 890 O O . ASN A 1 110 ? 13.145 5.742 -1.779 1.00 81.12 110 ASN A O 1
ATOM 894 N N . ALA A 1 111 ? 15.072 5.015 -2.648 1.00 84.94 111 ALA A N 1
ATOM 895 C CA . ALA A 1 111 ? 15.753 6.301 -2.494 1.00 84.94 111 ALA A CA 1
ATOM 896 C C . ALA A 1 111 ? 15.009 7.447 -3.210 1.00 84.94 111 ALA A C 1
ATOM 898 O O . ALA A 1 111 ? 14.842 8.533 -2.648 1.00 84.94 111 ALA A O 1
ATOM 899 N N . ILE A 1 112 ? 14.504 7.199 -4.424 1.00 86.69 112 ILE A N 1
ATOM 900 C CA . ILE A 1 112 ? 13.702 8.171 -5.181 1.00 86.69 112 ILE A CA 1
ATOM 901 C C . ILE A 1 112 ? 12.352 8.428 -4.498 1.00 86.69 112 ILE A C 1
ATOM 903 O O . ILE A 1 112 ? 11.966 9.588 -4.344 1.00 86.69 112 ILE A O 1
ATOM 907 N N . ILE A 1 113 ? 11.648 7.382 -4.056 1.00 82.56 113 ILE A N 1
ATOM 908 C CA . ILE A 1 113 ? 10.377 7.493 -3.324 1.00 82.56 113 ILE A CA 1
ATOM 909 C C . ILE A 1 113 ? 10.575 8.301 -2.036 1.00 82.56 113 ILE A C 1
ATOM 911 O O . ILE A 1 113 ? 9.818 9.235 -1.783 1.00 82.56 113 ILE A O 1
ATOM 915 N N . THR A 1 114 ? 11.620 8.016 -1.258 1.00 80.44 114 THR A N 1
ATOM 916 C CA . THR A 1 114 ? 11.968 8.750 -0.035 1.00 80.44 114 THR A CA 1
ATOM 917 C C . THR A 1 114 ? 12.304 10.208 -0.332 1.00 80.44 114 THR A C 1
ATOM 919 O O . THR A 1 114 ? 11.841 11.102 0.380 1.00 80.44 114 THR A O 1
ATOM 922 N N . ALA A 1 115 ? 13.066 10.495 -1.393 1.00 82.69 115 ALA A N 1
ATOM 923 C CA . ALA A 1 115 ? 13.364 11.870 -1.795 1.00 82.69 115 ALA A CA 1
ATOM 924 C C . ALA A 1 115 ? 12.077 12.658 -2.095 1.00 82.69 115 ALA A C 1
ATOM 926 O O . ALA A 1 115 ? 11.919 13.787 -1.628 1.00 82.69 115 ALA A O 1
ATOM 927 N N . ILE A 1 116 ? 11.131 12.038 -2.801 1.00 81.69 116 ILE A N 1
ATOM 928 C CA . ILE A 1 116 ? 9.818 12.618 -3.102 1.00 81.69 116 ILE A CA 1
ATOM 929 C C . ILE A 1 116 ? 8.983 12.808 -1.831 1.00 81.69 116 ILE A C 1
ATOM 931 O O . ILE A 1 116 ? 8.448 13.892 -1.610 1.00 81.69 116 ILE A O 1
ATOM 935 N N . ALA A 1 117 ? 8.885 11.776 -0.988 1.00 75.12 117 ALA A N 1
ATOM 936 C CA . ALA A 1 117 ? 8.105 11.794 0.250 1.00 75.12 117 ALA A CA 1
ATOM 937 C C . ALA A 1 117 ? 8.582 12.885 1.218 1.00 75.12 117 ALA A C 1
ATOM 939 O O . ALA A 1 117 ? 7.784 13.496 1.918 1.00 75.12 117 ALA A O 1
ATOM 940 N N . THR A 1 118 ? 9.883 13.174 1.199 1.00 76.62 118 THR A N 1
ATOM 941 C CA . THR A 1 118 ? 10.517 14.241 1.986 1.00 76.62 118 THR A CA 1
ATOM 942 C C . THR A 1 118 ? 10.503 15.609 1.287 1.00 76.62 118 THR A C 1
ATOM 944 O O . THR A 1 118 ? 11.228 16.515 1.693 1.00 76.62 118 THR A O 1
ATOM 947 N N . GLY A 1 119 ? 9.705 15.771 0.225 1.00 76.56 119 GLY A N 1
ATOM 948 C CA . GLY A 1 119 ? 9.397 17.064 -0.390 1.00 76.56 119 GLY A CA 1
ATOM 949 C C . GLY A 1 119 ? 10.186 17.423 -1.653 1.00 76.56 119 GLY A C 1
ATOM 950 O O . GLY A 1 119 ? 9.985 18.513 -2.188 1.00 76.56 119 GLY A O 1
ATOM 951 N N . SER A 1 120 ? 11.057 16.547 -2.174 1.00 81.69 120 SER A N 1
ATOM 952 C CA . SER A 1 120 ? 11.741 16.821 -3.451 1.00 81.69 120 SER A CA 1
ATOM 953 C C . SER A 1 120 ? 10.750 16.749 -4.614 1.00 81.69 120 SER A C 1
ATOM 955 O O . SER A 1 120 ? 10.166 15.703 -4.893 1.00 81.69 120 SER A O 1
ATOM 957 N N . SER A 1 121 ? 10.569 17.872 -5.309 1.00 81.44 121 SER A N 1
ATOM 958 C CA . SER A 1 121 ? 9.538 18.042 -6.350 1.00 81.44 121 SER A CA 1
ATOM 959 C C . SER A 1 121 ? 10.117 18.407 -7.720 1.00 81.44 121 SER A C 1
ATOM 961 O O . SER A 1 121 ? 9.395 18.548 -8.713 1.00 81.44 121 SER A O 1
ATOM 963 N N . ARG A 1 122 ? 11.442 18.567 -7.805 1.00 83.81 122 ARG A N 1
ATOM 964 C CA . ARG A 1 122 ? 12.161 18.801 -9.060 1.00 83.81 122 ARG A CA 1
ATOM 965 C C . ARG A 1 122 ? 13.136 17.674 -9.336 1.00 83.81 122 ARG A C 1
ATOM 967 O O . ARG A 1 122 ? 13.779 17.149 -8.436 1.00 83.81 122 ARG A O 1
ATOM 974 N N . MET A 1 123 ? 13.309 17.363 -10.618 1.00 86.31 123 MET A N 1
ATOM 975 C CA . MET A 1 123 ? 14.244 16.330 -11.064 1.00 86.31 123 MET A CA 1
ATOM 976 C C . MET A 1 123 ? 15.668 16.557 -10.532 1.00 86.31 123 MET A C 1
ATOM 978 O O . MET A 1 123 ? 16.308 15.611 -10.094 1.00 86.31 123 MET A O 1
ATOM 982 N N . SER A 1 124 ? 16.139 17.808 -10.525 1.00 85.31 124 SER A N 1
ATOM 983 C CA . SER A 1 124 ? 17.458 18.177 -10.001 1.00 85.31 124 SER A CA 1
ATOM 984 C C . SER A 1 124 ? 17.585 17.973 -8.490 1.00 85.31 124 SER A C 1
ATOM 986 O O . SER A 1 124 ? 18.647 17.585 -8.017 1.00 85.31 124 SER A O 1
ATOM 988 N N . GLU A 1 125 ? 16.517 18.223 -7.726 1.00 87.50 125 GLU A N 1
ATOM 989 C CA . GLU A 1 125 ? 16.490 17.984 -6.276 1.00 87.50 125 GLU A CA 1
ATOM 990 C C . GLU A 1 125 ? 16.561 16.485 -5.992 1.00 87.50 125 GLU A C 1
ATOM 992 O O . GLU A 1 125 ? 17.393 16.050 -5.201 1.00 87.50 125 GLU A O 1
ATOM 997 N N . ILE A 1 126 ? 15.748 15.694 -6.703 1.00 88.44 126 ILE A N 1
ATOM 998 C CA . ILE A 1 126 ? 15.713 14.234 -6.570 1.00 88.44 126 ILE A CA 1
ATOM 999 C C . ILE A 1 126 ? 17.079 13.641 -6.926 1.00 88.44 126 ILE A C 1
ATOM 1001 O O . ILE A 1 126 ? 17.639 12.896 -6.129 1.00 88.44 126 ILE A O 1
ATOM 1005 N N . SER A 1 127 ? 17.648 14.005 -8.079 1.00 91.00 127 SER A N 1
ATOM 1006 C CA . SER A 1 127 ? 18.943 13.475 -8.517 1.00 91.00 127 SER A CA 1
ATOM 1007 C C . SER A 1 127 ? 20.069 13.837 -7.547 1.00 91.00 127 SER A C 1
ATOM 1009 O O . SER A 1 127 ? 20.888 12.988 -7.213 1.00 91.00 127 SER A O 1
ATOM 1011 N N . THR A 1 128 ? 20.071 15.069 -7.027 1.00 92.31 128 THR A N 1
ATOM 1012 C CA . THR A 1 128 ? 21.061 15.516 -6.032 1.00 92.31 128 THR A CA 1
ATOM 1013 C C . THR A 1 128 ? 20.918 14.760 -4.714 1.00 92.31 128 THR A C 1
ATOM 1015 O O . THR A 1 128 ? 21.917 14.340 -4.140 1.00 92.31 128 THR A O 1
ATOM 1018 N N . LYS A 1 129 ? 19.685 14.562 -4.236 1.00 90.19 129 LYS A N 1
ATOM 1019 C CA . LYS A 1 129 ? 19.412 13.900 -2.955 1.00 90.19 129 LYS A CA 1
ATOM 1020 C C . LYS A 1 129 ? 19.710 12.404 -2.991 1.00 90.19 129 LYS A C 1
ATOM 1022 O O . LYS A 1 129 ? 20.175 11.854 -2.002 1.00 90.19 129 LYS A O 1
ATOM 1027 N N . VAL A 1 130 ? 19.442 11.765 -4.126 1.00 90.94 130 VAL A N 1
ATOM 1028 C CA . VAL A 1 130 ? 19.700 10.337 -4.347 1.00 90.94 130 VAL A CA 1
ATOM 1029 C C . VAL A 1 130 ? 21.167 10.078 -4.719 1.00 90.94 130 VAL A C 1
ATOM 1031 O O . VAL A 1 130 ? 21.650 8.969 -4.529 1.00 90.94 130 VAL A O 1
ATOM 1034 N N . GLY A 1 131 ? 21.894 11.097 -5.194 1.00 91.62 131 GLY A N 1
ATOM 1035 C CA . GLY A 1 131 ? 23.297 10.973 -5.602 1.00 91.62 131 GLY A CA 1
ATOM 1036 C C . GLY A 1 131 ? 23.482 10.349 -6.987 1.00 91.62 131 GLY A C 1
ATOM 1037 O O . GLY A 1 131 ? 24.552 9.830 -7.284 1.00 91.62 131 GLY A O 1
ATOM 1038 N N . GLU A 1 132 ? 22.452 10.407 -7.833 1.00 92.06 132 GLU A N 1
ATOM 1039 C CA . GLU A 1 132 ? 22.408 9.736 -9.134 1.00 92.06 132 GLU A CA 1
ATOM 1040 C C . GLU A 1 132 ? 22.255 10.716 -10.298 1.00 92.06 132 GLU A C 1
ATOM 1042 O O . GLU A 1 132 ? 21.855 11.873 -10.138 1.00 92.06 132 GLU A O 1
ATOM 1047 N N . ASN A 1 133 ? 22.558 10.259 -11.516 1.00 90.94 133 ASN A N 1
ATOM 1048 C CA . ASN A 1 133 ? 22.394 11.094 -12.703 1.00 90.94 133 ASN A CA 1
ATOM 1049 C C . ASN A 1 133 ? 20.905 11.332 -13.013 1.00 90.94 133 ASN A C 1
ATOM 1051 O O . ASN A 1 133 ? 20.079 10.421 -12.964 1.00 90.94 133 ASN A O 1
ATOM 1055 N N . THR A 1 134 ? 20.565 12.547 -13.447 1.00 89.62 134 THR A N 1
ATOM 1056 C CA . THR A 1 134 ? 19.210 12.917 -13.877 1.00 89.62 134 THR A CA 1
ATOM 1057 C C . THR A 1 134 ? 18.603 11.959 -14.917 1.00 89.62 134 THR A C 1
ATOM 1059 O O . THR A 1 134 ? 17.406 11.681 -14.866 1.00 89.62 134 THR A O 1
ATOM 1062 N N . SER A 1 135 ? 19.404 11.428 -15.845 1.00 88.94 135 SER A N 1
ATOM 1063 C CA . SER A 1 135 ? 18.951 10.452 -16.851 1.00 88.94 135 SER A CA 1
ATOM 1064 C C . SER A 1 135 ? 18.542 9.105 -16.240 1.00 88.94 135 SER A C 1
ATOM 1066 O O . SER A 1 135 ? 17.529 8.526 -16.643 1.00 88.94 135 SER A O 1
ATOM 1068 N N . VAL A 1 136 ? 19.277 8.647 -15.222 1.00 89.44 136 VAL A N 1
ATOM 1069 C CA . VAL A 1 136 ? 18.950 7.446 -14.448 1.00 89.44 136 VAL A CA 1
ATOM 1070 C C . VAL A 1 136 ? 17.655 7.697 -13.681 1.00 89.44 136 VAL A C 1
ATOM 1072 O O . VAL A 1 136 ? 16.668 7.006 -13.926 1.00 89.44 136 VAL A O 1
ATOM 1075 N N . CYS A 1 137 ? 17.581 8.760 -12.870 1.00 89.75 137 CYS A N 1
ATOM 1076 C CA . CYS A 1 137 ? 16.371 9.101 -12.111 1.00 89.75 137 CYS A CA 1
ATOM 1077 C C . CYS A 1 137 ? 15.125 9.232 -13.003 1.00 89.75 137 CYS A C 1
ATOM 1079 O O . CYS A 1 137 ? 14.047 8.782 -12.619 1.00 89.75 137 CYS A O 1
ATOM 1081 N N . ALA A 1 138 ? 15.255 9.791 -14.212 1.00 89.94 138 ALA A N 1
ATOM 1082 C CA . ALA A 1 138 ? 14.145 9.904 -15.158 1.00 89.94 138 ALA A CA 1
ATOM 1083 C C . ALA A 1 138 ? 13.562 8.542 -15.570 1.00 89.94 138 ALA A C 1
ATOM 1085 O O . ALA A 1 138 ? 12.345 8.422 -15.727 1.00 89.94 138 ALA A O 1
ATOM 1086 N N . THR A 1 139 ? 14.405 7.517 -15.708 1.00 89.31 139 THR A N 1
ATOM 1087 C CA . THR A 1 139 ? 13.974 6.154 -16.045 1.00 89.31 139 THR A CA 1
ATOM 1088 C C . THR A 1 139 ? 13.179 5.531 -14.897 1.00 89.31 139 THR A C 1
ATOM 1090 O O . THR A 1 139 ? 12.074 5.037 -15.111 1.00 89.31 139 THR A O 1
ATOM 1093 N N . TYR A 1 140 ? 13.681 5.638 -13.665 1.00 88.00 140 TYR A N 1
ATOM 1094 C CA . TYR A 1 140 ? 13.011 5.100 -12.473 1.00 88.00 140 TYR A CA 1
ATOM 1095 C C . TYR A 1 140 ? 11.695 5.828 -12.203 1.00 88.00 140 TYR A C 1
ATOM 1097 O O . TYR A 1 140 ? 10.674 5.195 -11.953 1.00 88.00 140 TYR A O 1
ATOM 1105 N N . LEU A 1 141 ? 11.675 7.154 -12.347 1.00 87.56 141 LEU A N 1
ATOM 1106 C CA . LEU A 1 141 ? 10.454 7.947 -12.229 1.00 87.56 141 LEU A CA 1
ATOM 1107 C C . LEU A 1 141 ? 9.409 7.546 -13.272 1.00 87.56 141 LEU A C 1
ATOM 1109 O O . LEU A 1 141 ? 8.233 7.437 -12.942 1.00 87.56 141 LEU A O 1
ATOM 1113 N N . LYS A 1 142 ? 9.813 7.293 -14.521 1.00 87.50 142 LYS A N 1
ATOM 1114 C CA . LYS A 1 142 ? 8.890 6.814 -15.557 1.00 87.50 142 LYS A CA 1
ATOM 1115 C C . LYS A 1 142 ? 8.272 5.467 -15.176 1.00 87.50 142 LYS A C 1
ATOM 1117 O O . LYS A 1 142 ? 7.067 5.303 -15.345 1.00 87.50 142 LYS A O 1
ATOM 1122 N N . ASN A 1 143 ? 9.071 4.554 -14.629 1.00 83.06 143 ASN A N 1
ATOM 1123 C CA . ASN A 1 143 ? 8.600 3.241 -14.194 1.00 83.06 143 ASN A CA 1
ATOM 1124 C C . ASN A 1 143 ? 7.659 3.346 -12.984 1.00 83.06 143 ASN A C 1
ATOM 1126 O O . ASN A 1 143 ? 6.594 2.739 -12.982 1.00 83.06 143 ASN A O 1
ATOM 1130 N N . LEU A 1 144 ? 7.983 4.185 -11.997 1.00 80.69 144 LEU A N 1
ATOM 1131 C CA . LEU A 1 144 ? 7.087 4.467 -10.871 1.00 80.69 144 LEU A CA 1
ATOM 1132 C C . LEU A 1 144 ? 5.761 5.090 -11.332 1.00 80.69 144 LEU A C 1
ATOM 1134 O O . LEU A 1 144 ? 4.717 4.785 -10.765 1.00 80.69 144 LEU A O 1
ATOM 1138 N N . ILE A 1 145 ? 5.777 5.937 -12.370 1.00 81.19 145 ILE A N 1
ATOM 1139 C CA . ILE A 1 145 ? 4.548 6.481 -12.967 1.00 81.19 145 ILE A CA 1
ATOM 1140 C C . ILE A 1 145 ? 3.745 5.378 -13.660 1.00 81.19 145 ILE A C 1
ATOM 1142 O O . ILE A 1 145 ? 2.527 5.342 -13.512 1.00 81.19 145 ILE A O 1
ATOM 1146 N N . SER A 1 146 ? 4.394 4.479 -14.408 1.00 75.75 146 SER A N 1
ATOM 1147 C CA . SER A 1 146 ? 3.691 3.382 -15.088 1.00 75.75 146 SER A CA 1
ATOM 1148 C C . SER A 1 146 ? 3.130 2.341 -14.126 1.00 75.75 146 SER A C 1
ATOM 1150 O O . SER A 1 146 ? 2.063 1.805 -14.394 1.00 75.75 146 SER A O 1
ATOM 1152 N N . LEU A 1 147 ? 3.815 2.097 -13.005 1.00 68.88 147 LEU A N 1
ATOM 1153 C CA . LEU A 1 147 ? 3.310 1.269 -11.906 1.00 68.88 147 LEU A CA 1
ATOM 1154 C C . LEU A 1 147 ? 2.166 1.955 -11.148 1.00 68.88 147 LEU A C 1
ATOM 1156 O O . LEU A 1 147 ? 1.583 1.364 -10.249 1.00 68.88 147 LEU A O 1
ATOM 1160 N N . GLY A 1 148 ? 1.866 3.216 -11.475 1.00 67.62 148 GLY A N 1
ATOM 1161 C CA . GLY A 1 148 ? 0.876 3.997 -10.759 1.00 67.62 148 GLY A CA 1
ATOM 1162 C C . GLY A 1 148 ? 1.287 4.271 -9.321 1.00 67.62 148 GLY A C 1
ATOM 1163 O O . GLY A 1 148 ? 0.414 4.587 -8.543 1.00 67.62 148 GLY A O 1
ATOM 1164 N N . LEU A 1 149 ? 2.575 4.172 -8.970 1.00 70.56 149 LEU A N 1
ATOM 1165 C CA . LEU A 1 149 ? 3.095 4.465 -7.633 1.00 70.56 149 LEU A CA 1
ATOM 1166 C C . LEU A 1 149 ? 3.378 5.945 -7.445 1.00 70.56 149 LEU A C 1
ATOM 1168 O O . LEU A 1 149 ? 3.383 6.409 -6.315 1.00 70.56 149 LEU A O 1
ATOM 1172 N N . ILE A 1 150 ? 3.631 6.696 -8.520 1.00 74.69 150 ILE A N 1
ATOM 1173 C CA . ILE A 1 150 ? 3.748 8.154 -8.454 1.00 74.69 150 ILE A CA 1
ATOM 1174 C C . ILE A 1 150 ? 2.971 8.833 -9.583 1.00 74.69 150 ILE A C 1
ATOM 1176 O O . ILE A 1 150 ? 2.883 8.321 -10.694 1.00 74.69 150 ILE A O 1
ATOM 1180 N N . LYS A 1 151 ? 2.464 10.045 -9.351 1.00 72.44 151 LYS A N 1
ATOM 1181 C CA . LYS A 1 151 ? 1.817 10.852 -10.403 1.00 72.44 151 LYS A CA 1
ATOM 1182 C C . LYS A 1 151 ? 2.482 12.200 -10.572 1.00 72.44 151 LYS A C 1
ATOM 1184 O O . LYS A 1 151 ? 2.641 12.908 -9.591 1.00 72.44 151 LYS A O 1
ATOM 1189 N N . LYS A 1 152 ? 2.780 12.588 -11.816 1.00 75.00 152 LYS A N 1
ATOM 1190 C CA . LYS A 1 152 ? 3.250 13.936 -12.175 1.00 75.00 152 LYS A CA 1
ATOM 1191 C C . LYS A 1 152 ? 2.065 14.904 -12.259 1.00 75.00 152 LYS A C 1
ATOM 1193 O O . LYS A 1 152 ? 1.217 14.761 -13.138 1.00 75.00 152 LYS A O 1
ATOM 1198 N N . LYS A 1 153 ? 2.021 15.914 -11.385 1.00 68.81 153 LYS A N 1
ATOM 1199 C CA . LYS A 1 153 ? 1.068 17.038 -11.479 1.00 68.81 153 LYS A CA 1
ATOM 1200 C C . LYS A 1 153 ? 1.751 18.274 -12.065 1.00 68.81 153 LYS A C 1
ATOM 1202 O O . LYS A 1 153 ? 2.840 18.638 -11.630 1.00 68.81 153 LYS A O 1
ATOM 1207 N N . HIS A 1 154 ? 1.095 18.927 -13.023 1.00 62.38 154 HIS A N 1
ATOM 1208 C CA . HIS A 1 154 ? 1.511 20.228 -13.547 1.00 62.38 154 HIS A CA 1
ATOM 1209 C C . HIS A 1 154 ? 0.708 21.333 -12.847 1.00 62.38 154 HIS A C 1
ATOM 1211 O O . HIS A 1 154 ? -0.521 21.251 -12.806 1.00 62.38 154 HIS A O 1
ATOM 1217 N N . LEU A 1 155 ? 1.372 22.337 -12.266 1.00 55.50 155 LEU A N 1
ATOM 1218 C CA . LEU A 1 155 ? 0.675 23.504 -11.715 1.00 55.50 155 LEU A CA 1
ATOM 1219 C C . LEU A 1 155 ? 0.224 24.412 -12.864 1.00 55.50 155 LEU A C 1
ATOM 1221 O O . LEU A 1 155 ? 1.046 24.892 -13.641 1.00 55.50 155 LEU A O 1
ATOM 1225 N N . MET A 1 156 ? -1.083 24.654 -12.943 1.00 43.22 156 MET A N 1
ATOM 1226 C CA . MET A 1 156 ? -1.717 25.528 -13.932 1.00 43.22 156 MET A CA 1
ATOM 1227 C C . MET A 1 156 ? -1.989 26.923 -13.340 1.00 43.22 156 MET A C 1
ATOM 1229 O O . MET A 1 156 ? -3.100 27.427 -13.447 1.00 43.22 156 MET A O 1
ATOM 1233 N N . GLU A 1 157 ? -0.998 27.559 -12.706 1.00 45.88 157 GLU A N 1
ATOM 1234 C CA . GLU A 1 157 ? -1.086 28.971 -12.293 1.00 45.88 157 GLU A CA 1
ATOM 1235 C C . GLU A 1 157 ? 0.148 29.776 -12.744 1.00 45.88 157 GLU A C 1
ATOM 1237 O O . GLU A 1 157 ? 1.266 29.272 -12.842 1.00 45.88 157 GLU A O 1
ATOM 1242 N N . LYS A 1 158 ? -0.104 31.025 -13.149 1.00 36.84 158 LYS A N 1
ATOM 1243 C CA . LYS A 1 158 ? 0.713 31.878 -14.034 1.00 36.84 158 LYS A CA 1
ATOM 1244 C C . LYS A 1 158 ? 2.088 32.311 -13.453 1.00 36.84 158 LYS A C 1
ATOM 1246 O O . LYS A 1 158 ? 2.109 33.094 -12.520 1.00 36.84 158 LYS A O 1
ATOM 1251 N N . LYS A 1 159 ? 3.178 31.864 -14.120 1.00 37.41 159 LYS A N 1
ATOM 1252 C CA . LYS A 1 159 ? 4.514 32.458 -14.504 1.00 37.41 159 LYS A CA 1
ATOM 1253 C C . LYS A 1 159 ? 5.233 33.552 -13.652 1.00 37.41 159 LYS A C 1
ATOM 1255 O O . LYS A 1 159 ? 4.553 34.366 -13.050 1.00 37.41 159 LYS A O 1
ATOM 1260 N N . PRO A 1 160 ? 6.578 33.763 -13.804 1.00 53.97 160 PRO A N 1
ATOM 1261 C CA . PRO A 1 160 ? 7.600 32.995 -14.547 1.00 53.97 160 PRO A CA 1
ATOM 1262 C C . PRO A 1 160 ? 8.849 32.621 -13.705 1.00 53.97 160 PRO A C 1
ATOM 1264 O O . PRO A 1 160 ? 9.263 33.386 -12.851 1.00 53.97 160 PRO A O 1
ATOM 1267 N N . LEU A 1 161 ? 9.479 31.473 -13.998 1.00 37.72 161 LEU A N 1
ATOM 1268 C CA . LEU A 1 161 ? 10.939 31.211 -13.969 1.00 37.72 161 LEU A CA 1
ATOM 1269 C C . LEU A 1 161 ? 11.162 29.693 -14.102 1.00 37.72 161 LEU A C 1
ATOM 1271 O O . LEU A 1 161 ? 11.115 28.947 -13.133 1.00 37.72 161 LEU A O 1
ATOM 1275 N N . GLY A 1 162 ? 11.347 29.240 -15.344 1.00 35.31 162 GLY A N 1
ATOM 1276 C CA . GLY A 1 162 ? 12.280 28.162 -15.705 1.00 35.31 162 GLY A CA 1
ATOM 1277 C C . GLY A 1 162 ? 12.264 26.806 -14.983 1.00 35.31 162 GLY A C 1
ATOM 1278 O O . GLY A 1 162 ? 13.277 26.122 -15.056 1.00 35.31 162 GLY A O 1
ATOM 1279 N N . GLY A 1 163 ? 11.191 26.375 -14.318 1.00 38.47 163 GLY A N 1
ATOM 1280 C CA . GLY A 1 163 ? 11.158 25.066 -13.656 1.00 38.47 163 GLY A CA 1
ATOM 1281 C C . GLY A 1 163 ? 9.840 24.336 -13.870 1.00 38.47 163 GLY A C 1
ATOM 1282 O O . GLY A 1 163 ? 8.797 24.793 -13.411 1.00 38.47 163 GLY A O 1
ATOM 1283 N N . GLN A 1 164 ? 9.869 23.182 -14.545 1.00 39.69 164 GLN A N 1
ATOM 1284 C CA . GLN A 1 164 ? 8.759 22.229 -14.466 1.00 39.69 164 GLN A CA 1
ATOM 1285 C C . GLN A 1 164 ? 8.674 21.725 -13.022 1.00 39.69 164 GLN A C 1
ATOM 1287 O O . GLN A 1 164 ? 9.497 20.918 -12.600 1.00 39.69 164 GLN A O 1
ATOM 1292 N N . PHE A 1 165 ? 7.687 22.199 -12.267 1.00 37.38 165 PHE A N 1
ATOM 1293 C CA . PHE A 1 165 ? 7.327 21.597 -10.989 1.00 37.38 165 PHE A CA 1
ATOM 1294 C C . PHE A 1 165 ? 6.697 20.228 -11.264 1.00 37.38 165 PHE A C 1
ATOM 1296 O O . PHE A 1 165 ? 5.769 20.119 -12.072 1.00 37.38 165 PHE A O 1
ATOM 1303 N N . ILE A 1 166 ? 7.235 19.182 -10.641 1.00 43.84 166 ILE A N 1
ATOM 1304 C CA . ILE A 1 166 ? 6.722 17.817 -10.716 1.00 43.84 166 ILE A CA 1
ATOM 1305 C C . ILE A 1 166 ? 6.304 17.453 -9.293 1.00 43.84 166 ILE A C 1
ATOM 1307 O O . ILE A 1 166 ? 7.088 16.912 -8.524 1.00 43.84 166 ILE A O 1
ATOM 1311 N N . VAL A 1 167 ? 5.060 17.754 -8.914 1.00 42.84 167 VAL A N 1
ATOM 1312 C CA . VAL A 1 167 ? 4.541 17.185 -7.662 1.00 42.84 167 VAL A CA 1
ATOM 1313 C C . VAL A 1 167 ? 4.321 15.706 -7.937 1.00 42.84 167 VAL A C 1
ATOM 1315 O O . VAL A 1 167 ? 3.487 15.379 -8.782 1.00 42.84 167 VAL A O 1
ATOM 1318 N N . LEU A 1 168 ? 5.119 14.857 -7.292 1.00 41.16 168 LEU A N 1
ATOM 1319 C CA . LEU A 1 168 ? 5.041 13.405 -7.358 1.00 41.16 168 LEU A CA 1
ATOM 1320 C C . LEU A 1 168 ? 4.261 12.927 -6.137 1.00 41.16 168 LEU A C 1
ATOM 1322 O O . LEU A 1 168 ? 4.692 13.085 -5.000 1.00 41.16 168 LEU A O 1
ATOM 1326 N N . ARG A 1 169 ? 3.057 12.415 -6.376 1.00 43.25 169 ARG A N 1
ATOM 1327 C CA . ARG A 1 169 ? 2.183 11.884 -5.328 1.00 43.25 169 ARG A CA 1
ATOM 1328 C C . ARG A 1 169 ? 2.354 10.381 -5.249 1.00 43.25 169 ARG A C 1
ATOM 1330 O O . ARG A 1 169 ? 2.077 9.761 -6.267 1.00 43.25 169 ARG A O 1
ATOM 1337 N N . ILE A 1 170 ? 2.764 9.830 -4.102 1.00 47.81 170 ILE A N 1
ATOM 1338 C CA . ILE A 1 170 ? 2.784 8.375 -3.909 1.00 47.81 170 ILE A CA 1
ATOM 1339 C C . ILE A 1 170 ? 1.340 7.883 -3.966 1.00 47.81 170 ILE A C 1
ATOM 1341 O O . ILE A 1 170 ? 0.511 8.315 -3.166 1.00 47.81 170 ILE A O 1
ATOM 1345 N N . ILE A 1 171 ? 1.035 7.050 -4.952 1.00 43.72 171 ILE A N 1
ATOM 1346 C CA . ILE A 1 171 ? -0.256 6.405 -5.104 1.00 43.72 171 ILE A CA 1
ATOM 1347 C C . ILE A 1 171 ? -0.072 4.968 -4.624 1.00 43.72 171 ILE A C 1
ATOM 1349 O O . ILE A 1 171 ? 0.353 4.099 -5.374 1.00 43.72 171 ILE A O 1
ATOM 1353 N N . CYS A 1 172 ? -0.333 4.725 -3.343 1.00 40.59 172 CYS A N 1
ATOM 1354 C CA . CYS A 1 172 ? -0.640 3.371 -2.908 1.00 40.59 172 CYS A CA 1
ATOM 1355 C C . CYS A 1 172 ? -2.163 3.254 -2.921 1.00 40.59 172 CYS A C 1
ATOM 1357 O O . CYS A 1 172 ? -2.821 3.880 -2.097 1.00 40.59 172 CYS A O 1
ATOM 1359 N N . PHE A 1 173 ? -2.664 2.493 -3.897 1.00 35.59 173 PHE A N 1
ATOM 1360 C CA . PHE A 1 173 ? -4.029 1.982 -4.034 1.00 35.59 173 PHE A CA 1
ATOM 1361 C C . PHE A 1 173 ? -5.154 3.035 -4.134 1.00 35.59 173 PHE A C 1
ATOM 1363 O O . PHE A 1 173 ? -5.419 3.840 -3.243 1.00 35.59 173 PHE A O 1
ATOM 1370 N N . ASP A 1 174 ? -5.833 3.025 -5.280 1.00 31.03 174 ASP A N 1
ATOM 1371 C CA . ASP A 1 174 ? -6.925 3.923 -5.654 1.00 31.03 174 ASP A CA 1
ATOM 1372 C C . ASP A 1 174 ? -8.142 3.831 -4.700 1.00 31.03 174 ASP A C 1
ATOM 1374 O O . ASP A 1 174 ? -9.114 3.163 -5.032 1.00 31.03 174 ASP A O 1
ATOM 1378 N N . PHE A 1 175 ? -8.105 4.513 -3.539 1.00 29.36 175 PHE A N 1
ATOM 1379 C CA . PHE A 1 175 ? -9.263 5.181 -2.892 1.00 29.36 175 PHE A CA 1
ATOM 1380 C C . PHE A 1 175 ? -8.956 6.095 -1.667 1.00 29.36 175 PHE A C 1
ATOM 1382 O O . PHE A 1 175 ? -9.894 6.622 -1.080 1.00 29.36 175 PHE A O 1
ATOM 1389 N N . GLY A 1 176 ? -7.700 6.344 -1.248 1.00 37.88 176 GLY A N 1
ATOM 1390 C CA . GLY A 1 176 ? -7.432 6.969 0.080 1.00 37.88 176 GLY A CA 1
ATOM 1391 C C . GLY A 1 176 ? -6.457 8.159 0.160 1.00 37.88 176 GLY A C 1
ATOM 1392 O O . GLY A 1 176 ? -6.047 8.575 1.245 1.00 37.88 176 GLY A O 1
ATOM 1393 N N . ILE A 1 177 ? -6.019 8.721 -0.969 1.00 37.47 177 ILE A N 1
ATOM 1394 C CA . ILE A 1 177 ? -4.667 9.323 -1.035 1.00 37.47 177 ILE A CA 1
ATOM 1395 C C . ILE A 1 177 ? -4.565 10.770 -0.511 1.00 37.47 177 ILE A C 1
ATOM 1397 O O . ILE A 1 177 ? -3.474 11.210 -0.135 1.00 37.47 177 ILE A O 1
ATOM 1401 N N . ASP A 1 178 ? -5.665 11.523 -0.397 1.00 35.09 178 ASP A N 1
ATOM 1402 C CA . ASP A 1 178 ? -5.635 12.841 0.278 1.00 35.09 178 ASP A CA 1
ATOM 1403 C C . ASP A 1 178 ? -5.393 12.741 1.782 1.00 35.09 178 ASP A C 1
ATOM 1405 O O . ASP A 1 178 ? -4.818 13.662 2.365 1.00 35.09 178 ASP A O 1
ATOM 1409 N N . LEU A 1 179 ? -5.736 11.611 2.393 1.00 38.03 179 LEU A N 1
ATOM 1410 C CA . LEU A 1 179 ? -5.623 11.429 3.826 1.00 38.03 179 LEU A CA 1
ATOM 1411 C C . LEU A 1 179 ? -4.272 10.834 4.234 1.00 38.03 179 LEU A C 1
ATOM 1413 O O . LEU A 1 179 ? -3.633 11.382 5.124 1.00 38.03 179 LEU A O 1
ATOM 1417 N N . PHE A 1 180 ? -3.786 9.787 3.558 1.00 42.12 180 PHE A N 1
ATOM 1418 C CA . PHE A 1 180 ? -2.508 9.152 3.916 1.00 42.12 180 PHE A CA 1
ATOM 1419 C C . PHE A 1 180 ? -1.318 10.114 3.779 1.00 42.12 180 PHE A C 1
ATOM 1421 O O . PHE A 1 180 ? -0.488 10.204 4.678 1.00 42.12 180 PHE A O 1
ATOM 1428 N N . GLN A 1 181 ? -1.270 10.925 2.711 1.00 35.22 181 GLN A N 1
ATOM 1429 C CA . GLN A 1 181 ? -0.239 11.963 2.590 1.00 35.22 181 GLN A CA 1
ATOM 1430 C C . GLN A 1 181 ? -0.349 13.028 3.681 1.00 35.22 181 GLN A C 1
ATOM 1432 O O . GLN A 1 181 ? 0.680 13.469 4.177 1.00 35.22 181 GLN A O 1
ATOM 1437 N N . ARG A 1 182 ? -1.564 13.433 4.075 1.00 35.38 182 ARG A N 1
ATOM 1438 C CA . ARG A 1 182 ? -1.754 14.392 5.172 1.00 35.38 182 ARG A CA 1
ATOM 1439 C C . ARG A 1 182 ? -1.359 13.802 6.516 1.00 35.38 182 ARG A C 1
ATOM 1441 O O . ARG A 1 182 ? -0.696 14.490 7.271 1.00 35.38 182 ARG A O 1
ATOM 1448 N N . ILE A 1 183 ? -1.714 12.552 6.796 1.00 39.56 183 ILE A N 1
ATOM 1449 C CA . ILE A 1 183 ? -1.366 11.868 8.044 1.00 39.56 183 ILE A CA 1
ATOM 1450 C C . ILE A 1 183 ? 0.151 11.677 8.129 1.00 39.56 183 ILE A C 1
ATOM 1452 O O . ILE A 1 183 ? 0.749 12.064 9.123 1.00 39.56 183 ILE A O 1
ATOM 1456 N N . VAL A 1 184 ? 0.803 11.186 7.072 1.00 40.34 184 VAL A N 1
ATOM 1457 C CA . VAL A 1 184 ? 2.263 11.009 7.061 1.00 40.34 184 VAL A CA 1
ATOM 1458 C C . VAL A 1 184 ? 3.002 12.354 7.140 1.00 40.34 184 VAL A C 1
ATOM 1460 O O . VAL A 1 184 ? 3.959 12.458 7.899 1.00 40.34 184 VAL A O 1
ATOM 1463 N N . LEU A 1 185 ? 2.552 13.407 6.442 1.00 35.53 185 LEU A N 1
ATOM 1464 C CA . LEU A 1 185 ? 3.150 14.750 6.559 1.00 35.53 185 LEU A CA 1
ATOM 1465 C C . LEU A 1 185 ? 2.927 15.377 7.944 1.00 35.53 185 LEU A C 1
ATOM 1467 O O . LEU A 1 185 ? 3.873 15.917 8.506 1.00 35.53 185 LEU A O 1
ATOM 1471 N N . LEU A 1 186 ? 1.729 15.250 8.526 1.00 33.12 186 LEU A N 1
ATOM 1472 C CA . LEU A 1 186 ? 1.436 15.732 9.883 1.00 33.12 186 LEU A CA 1
ATOM 1473 C C . LEU A 1 186 ? 2.259 14.984 10.947 1.00 33.12 186 LEU A C 1
ATOM 1475 O O . LEU A 1 186 ? 2.696 15.597 11.918 1.00 33.12 186 LEU A O 1
ATOM 1479 N N . PHE A 1 187 ? 2.521 13.686 10.759 1.00 38.44 187 PHE A N 1
ATOM 1480 C CA . PHE A 1 187 ? 3.358 12.902 11.674 1.00 38.44 187 PHE A CA 1
ATOM 1481 C C . PHE A 1 187 ? 4.856 13.173 11.514 1.00 38.44 187 PHE A C 1
ATOM 1483 O O . PHE A 1 187 ? 5.566 13.221 12.516 1.00 38.44 187 PHE A O 1
ATOM 1490 N N . ILE A 1 188 ? 5.343 13.385 10.287 1.00 36.09 188 ILE A N 1
ATOM 1491 C CA . ILE A 1 188 ? 6.749 13.733 10.033 1.00 36.09 188 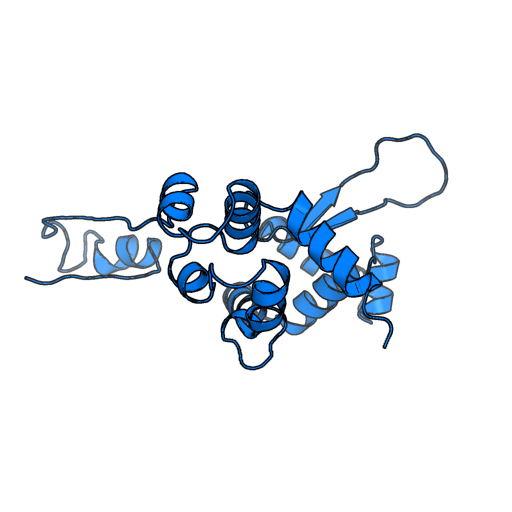ILE A CA 1
ATOM 1492 C C . ILE A 1 188 ? 7.062 15.153 10.530 1.00 36.09 188 ILE A C 1
ATOM 1494 O O . ILE A 1 188 ? 8.126 15.367 11.103 1.00 36.09 188 ILE A O 1
ATOM 1498 N N . GLU A 1 189 ? 6.143 16.113 10.388 1.00 34.19 189 GLU A N 1
ATOM 1499 C CA . GLU A 1 189 ? 6.312 17.461 10.959 1.00 34.19 189 GLU A CA 1
ATOM 1500 C C . GLU A 1 189 ? 6.194 17.475 12.497 1.00 34.19 189 GLU A C 1
ATOM 1502 O O . GLU A 1 189 ? 6.793 18.329 13.149 1.00 34.19 189 GLU A O 1
ATOM 1507 N N . GLY A 1 190 ? 5.478 16.511 13.089 1.00 32.56 190 GLY A N 1
ATOM 1508 C CA . GLY A 1 190 ? 5.328 16.356 14.541 1.00 32.56 190 GLY A CA 1
ATOM 1509 C C . GLY A 1 190 ? 6.467 15.606 15.249 1.00 32.56 190 GLY A C 1
ATOM 1510 O O . GLY A 1 190 ? 6.515 15.600 16.478 1.00 32.56 190 GLY A O 1
ATOM 1511 N N . GLN A 1 191 ? 7.388 14.980 14.512 1.00 32.56 191 GLN A N 1
ATOM 1512 C CA . GLN A 1 191 ? 8.555 14.269 15.049 1.00 32.56 191 GLN A CA 1
ATOM 1513 C C . GLN A 1 191 ? 9.833 15.103 14.839 1.00 32.56 191 GLN A C 1
ATOM 1515 O O . GLN A 1 191 ? 10.766 14.684 14.159 1.00 32.56 191 GLN A O 1
ATOM 1520 N N . GLN A 1 192 ? 9.893 16.298 15.438 1.00 28.97 192 GLN A N 1
ATOM 1521 C CA . GLN A 1 192 ? 11.178 16.823 15.911 1.00 28.97 192 GLN A CA 1
ATOM 1522 C C . GLN A 1 192 ? 11.491 16.132 17.242 1.00 28.97 192 GLN A C 1
ATOM 1524 O O . GLN A 1 192 ? 10.966 16.523 18.285 1.00 28.97 192 GLN A O 1
ATOM 1529 N N . ILE A 1 193 ? 12.328 15.096 17.188 1.00 33.41 193 ILE A N 1
ATOM 1530 C CA . ILE A 1 193 ? 13.138 14.632 18.322 1.00 33.41 193 ILE A CA 1
ATOM 1531 C C . ILE A 1 193 ? 14.594 14.692 17.875 1.00 33.41 193 ILE A C 1
ATOM 1533 O O . ILE A 1 193 ? 14.878 14.187 16.765 1.00 33.41 193 ILE A O 1
#

Sequence (193 aa):
MLILCGSSMSYMEDHVLAYRAPLYGRRTAQMKVLPFDFEEVCEYFSGFLAEEKALMYGIVGGTPQYLLQMNDQWSIEENIKNTFLNPTSSLFEEPENLLKQEVREATLYNAIITAIATGSSRMSEISTKVGENTSVCATYLKNLISLGLIKKKHLMEKKPLGGQFIVLRIICFDFGIDLFQRIVLLFIEGQQI

pLDDT: mean 75.39, std 19.7, range [28.97, 95.62]

Secondary structure (DSSP, 8-state):
------S-HHHIIIIISSTTSTTTT--S----PPPP-HHHHHHH-SSS-HHHHHHHHHHHTT-HHHHTT--TTS-HHHHHHHTTT-TTSHHHHHHHHHHHHH-S-HHHHHHHHHHHHTT--SHHHHHHHHTS-HHHHHHHHHHHHHTTSEEEEPP-S---SS----EEEE--STT-HHHHHHHHHHHHHH---